Protein AF-A0A1E4JGC0-F1 (afdb_monomer)

Mean predicted aligned error: 10.23 Å

Nearest PDB structures (foldseek):
  4v93-assembly1_C1  TM=3.426E-01  e=1.248E+00  Lumbricus terrestris
  2res-assembly1_A  TM=5.026E-01  e=9.185E+00  Streptomyces glaucescens

Radius of gyration: 17.8 Å; Cα contacts (8 Å, |Δi|>4): 311; chains: 1; bounding box: 39×44×45 Å

Secondary structure (DSSP, 8-state):
-EEEEEEEEE-TTT--EEEEEEEEETTGGGGTEEEEEEEEEEPPBTTB--EEEEEEEEEETTTTEEEEEETTEEEEEEE-SHHHHHHHHTTS------HHHHHHHHHHHHHHS--TTSHHHHHHHHHHHS--S-HHHHHHHHHHHHHHHHHHHHHHHHTTT-S-HHHHHHHHHHHHHHHHHHHHHHHHHHHHHHHHHTT--

Structure (mmCIF, N/CA/C/O backbone):
data_AF-A0A1E4JGC0-F1
#
_entry.id   AF-A0A1E4JGC0-F1
#
loop_
_atom_site.group_PDB
_atom_site.id
_atom_site.type_symbol
_atom_site.label_atom_id
_atom_site.label_alt_id
_atom_site.label_comp_id
_atom_site.label_asym_id
_atom_site.label_entity_id
_atom_site.label_seq_id
_atom_site.pdbx_PDB_ins_code
_atom_site.Cartn_x
_atom_site.Cartn_y
_atom_site.Cartn_z
_atom_site.occupancy
_atom_site.B_iso_or_equiv
_atom_site.auth_seq_id
_atom_site.auth_comp_id
_atom_site.auth_asym_id
_atom_site.auth_atom_id
_atom_site.pdbx_PDB_model_num
ATOM 1 N N . MET A 1 1 ? -1.368 -14.706 -2.855 1.00 58.34 1 MET A N 1
ATOM 2 C CA . MET A 1 1 ? -0.717 -13.789 -1.892 1.00 58.34 1 MET A CA 1
ATOM 3 C C . MET A 1 1 ? -0.160 -14.528 -0.683 1.00 58.34 1 MET A C 1
ATOM 5 O O . MET A 1 1 ? -0.827 -15.406 -0.152 1.00 58.34 1 MET A O 1
ATOM 9 N N . ALA A 1 2 ? 1.071 -14.206 -0.276 1.00 59.88 2 ALA A N 1
ATOM 10 C CA . ALA A 1 2 ? 1.666 -14.712 0.961 1.00 59.88 2 ALA A CA 1
ATOM 11 C C . ALA A 1 2 ? 1.810 -13.559 1.961 1.00 59.88 2 ALA A C 1
ATOM 13 O O . ALA A 1 2 ? 2.403 -12.529 1.623 1.00 59.88 2 ALA A O 1
ATOM 14 N N . ARG A 1 3 ? 1.309 -13.757 3.185 1.00 65.19 3 ARG A N 1
ATOM 15 C CA . ARG A 1 3 ? 1.404 -12.774 4.267 1.00 65.19 3 ARG A CA 1
ATOM 16 C C . ARG A 1 3 ? 2.834 -12.668 4.747 1.00 65.19 3 ARG A C 1
ATOM 18 O O . ARG A 1 3 ? 3.380 -13.619 5.301 1.00 65.19 3 ARG A O 1
ATOM 25 N N . ILE A 1 4 ? 3.451 -11.520 4.484 1.00 65.88 4 ILE A N 1
ATOM 26 C CA . ILE A 1 4 ? 4.862 -11.302 4.810 1.00 65.88 4 ILE A CA 1
ATOM 27 C C . ILE A 1 4 ? 4.997 -10.757 6.220 1.00 65.8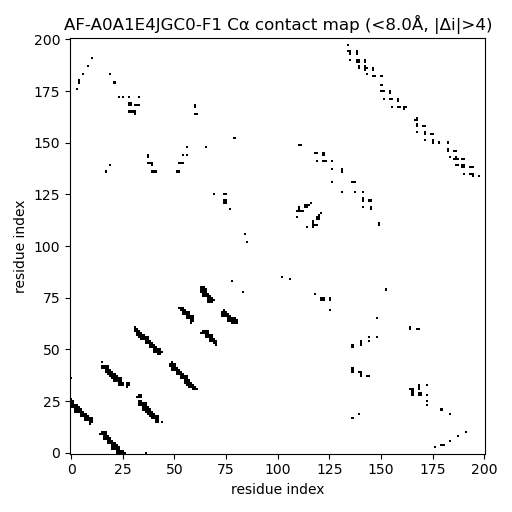8 4 ILE A C 1
ATOM 29 O O . ILE A 1 4 ? 5.876 -11.184 6.965 1.00 65.88 4 ILE A O 1
ATOM 33 N N . LEU A 1 5 ? 4.138 -9.810 6.584 1.00 77.94 5 LEU A N 1
ATOM 34 C CA . LEU A 1 5 ? 4.251 -9.138 7.861 1.00 77.94 5 LEU A CA 1
ATOM 35 C C . LEU A 1 5 ? 2.872 -8.678 8.320 1.00 77.94 5 LEU A C 1
ATOM 37 O O . LEU A 1 5 ? 2.135 -8.044 7.568 1.00 77.94 5 LEU A O 1
ATOM 41 N N . SER A 1 6 ? 2.536 -9.003 9.563 1.00 86.38 6 SER A N 1
ATOM 42 C CA . SER A 1 6 ? 1.340 -8.511 10.236 1.00 86.38 6 SER A CA 1
ATOM 43 C C . SER A 1 6 ? 1.717 -8.021 11.617 1.00 86.38 6 SER A C 1
ATOM 45 O O . SER A 1 6 ? 2.434 -8.721 12.336 1.00 86.38 6 SER A O 1
ATOM 47 N N . GLN A 1 7 ? 1.210 -6.860 12.008 1.00 90.12 7 GLN A N 1
ATOM 48 C CA . GLN A 1 7 ? 1.447 -6.322 13.336 1.00 90.12 7 GLN A CA 1
ATOM 49 C C . GLN A 1 7 ? 0.154 -5.807 13.944 1.00 90.12 7 GLN A C 1
ATOM 51 O O . GLN A 1 7 ? -0.691 -5.227 13.262 1.00 90.12 7 GLN A O 1
ATOM 56 N N . ARG A 1 8 ? 0.014 -6.063 15.243 1.00 92.31 8 ARG A N 1
ATOM 57 C CA . ARG A 1 8 ? -1.114 -5.612 16.045 1.00 92.31 8 ARG A CA 1
ATOM 58 C C . ARG A 1 8 ? -0.715 -4.393 16.857 1.00 92.31 8 ARG A C 1
ATOM 60 O O . ARG A 1 8 ? 0.424 -4.305 17.314 1.00 92.31 8 ARG A O 1
ATOM 67 N N . PHE A 1 9 ? -1.660 -3.491 17.056 1.00 88.69 9 PHE A N 1
ATOM 68 C CA . PHE A 1 9 ? -1.541 -2.396 18.004 1.00 88.69 9 PHE A CA 1
ATOM 69 C C . PHE A 1 9 ? -2.898 -2.136 18.653 1.00 88.69 9 PHE A C 1
ATOM 71 O O . PHE A 1 9 ? -3.944 -2.432 18.079 1.00 88.69 9 PHE A O 1
ATOM 78 N N . THR A 1 10 ? -2.870 -1.590 19.860 1.00 87.69 10 THR A N 1
ATOM 79 C CA . THR A 1 10 ? -4.076 -1.214 20.596 1.00 87.69 10 THR A CA 1
ATOM 80 C C . THR A 1 10 ? -4.271 0.289 20.469 1.00 87.69 10 THR A C 1
ATOM 82 O O . THR A 1 10 ? -3.315 1.043 20.665 1.00 87.69 10 THR A O 1
ATOM 85 N N . ASP A 1 11 ? -5.484 0.733 20.142 1.00 83.94 11 ASP A N 1
ATOM 86 C CA . ASP A 1 11 ? -5.826 2.153 20.232 1.00 83.94 11 ASP A CA 1
ATOM 87 C C . ASP A 1 11 ? -5.934 2.541 21.715 1.00 83.94 11 ASP A C 1
ATOM 89 O O . ASP A 1 11 ? -6.783 1.996 22.426 1.00 83.94 11 ASP A O 1
ATOM 93 N N . PRO A 1 12 ? -5.102 3.476 22.208 1.00 78.56 12 PRO A N 1
ATOM 94 C CA . PRO A 1 12 ? -5.099 3.857 23.617 1.00 78.56 12 PRO A CA 1
ATOM 95 C C . PRO A 1 12 ? -6.400 4.525 24.084 1.00 78.56 12 PRO A C 1
ATOM 97 O O . PRO A 1 12 ? -6.611 4.627 25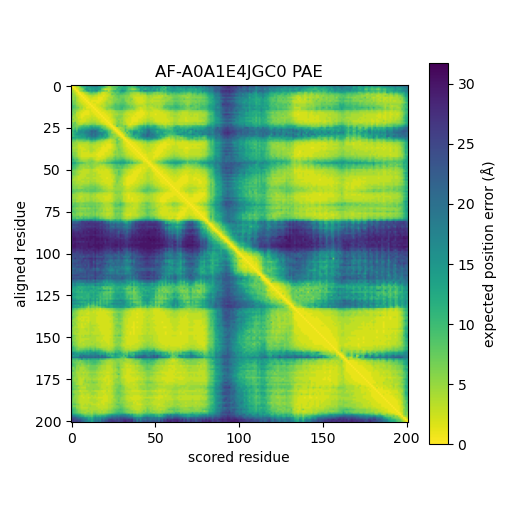.288 1.00 78.56 12 PRO A O 1
ATOM 100 N N . ARG A 1 13 ? -7.257 5.002 23.170 1.00 81.06 13 ARG A N 1
ATOM 101 C CA . ARG A 1 13 ? -8.507 5.696 23.524 1.00 81.06 13 ARG A CA 1
ATOM 102 C C . ARG A 1 13 ? -9.683 4.746 23.690 1.00 81.06 13 ARG A C 1
ATOM 104 O O . ARG A 1 13 ? -10.473 4.907 24.611 1.00 81.06 13 ARG A O 1
ATOM 111 N N . THR A 1 14 ? -9.807 3.792 22.773 1.00 83.94 14 THR A N 1
ATOM 112 C CA . THR A 1 14 ? -10.951 2.873 22.705 1.00 83.94 14 THR A CA 1
ATOM 113 C C . THR A 1 14 ? -10.641 1.503 23.304 1.00 83.94 14 THR A C 1
ATOM 115 O O . THR A 1 14 ? -11.555 0.748 23.605 1.00 83.94 14 THR A O 1
ATOM 118 N N . GLY A 1 15 ? -9.360 1.153 23.468 1.00 85.12 15 GLY A N 1
ATOM 119 C CA . GLY A 1 15 ? -8.936 -0.184 23.889 1.00 85.12 15 GLY A CA 1
ATOM 120 C C . GLY A 1 15 ? -9.087 -1.253 22.800 1.00 85.12 15 GLY A C 1
ATOM 121 O O . GLY A 1 15 ? -8.667 -2.392 23.006 1.00 85.12 15 GLY A O 1
ATOM 122 N N . HIS A 1 16 ? 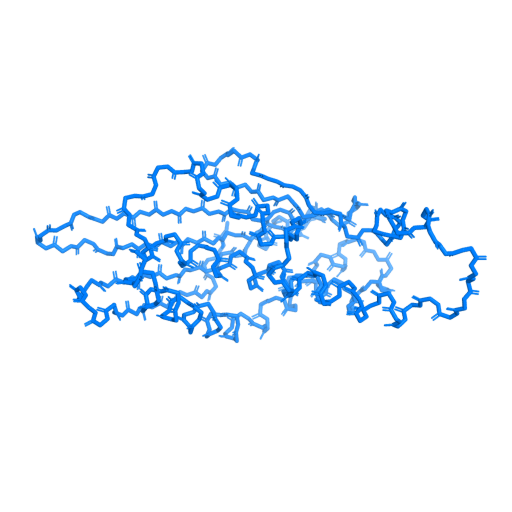-9.633 -0.905 21.628 1.00 90.00 16 HIS A N 1
ATOM 123 C CA . HIS A 1 16 ? -9.755 -1.827 20.506 1.00 90.00 16 HIS A CA 1
ATOM 124 C C . HIS A 1 16 ? -8.383 -2.222 19.958 1.00 90.00 16 HIS A C 1
ATOM 126 O O . HIS A 1 16 ? -7.440 -1.424 19.907 1.00 90.00 16 HIS A O 1
ATOM 132 N N . VAL A 1 17 ? -8.283 -3.477 19.520 1.00 92.75 17 VAL A N 1
ATOM 133 C CA . VAL A 1 17 ? -7.066 -4.028 18.928 1.00 92.75 17 VAL A CA 1
ATOM 134 C C . VAL A 1 17 ? -7.206 -4.030 17.416 1.00 92.75 17 VAL A C 1
ATOM 136 O O . VAL A 1 17 ? -8.112 -4.648 16.857 1.00 92.75 17 VAL A O 1
ATOM 139 N N . TYR A 1 18 ? -6.259 -3.375 16.763 1.00 92.81 18 TYR A N 1
ATOM 140 C CA . TYR A 1 18 ? -6.167 -3.289 15.318 1.00 92.81 18 TYR A CA 1
ATOM 141 C C . TYR A 1 18 ? -4.984 -4.107 14.826 1.00 92.81 18 TYR A C 1
ATOM 143 O O . TYR A 1 18 ? -3.968 -4.263 15.507 1.00 92.81 18 TYR A O 1
ATOM 151 N N . GLN A 1 19 ? -5.105 -4.625 13.616 1.00 93.38 19 GLN A N 1
ATOM 152 C CA . GLN A 1 19 ? -4.072 -5.361 12.921 1.00 93.38 19 GLN A CA 1
ATOM 153 C C . GLN A 1 19 ? -3.895 -4.761 11.534 1.00 93.38 19 GLN A C 1
ATOM 155 O O . GLN A 1 19 ? -4.861 -4.603 10.795 1.00 93.38 19 GLN A O 1
ATOM 160 N N . VAL A 1 20 ? -2.650 -4.477 11.166 1.00 91.62 20 VAL A N 1
ATOM 161 C CA . VAL A 1 20 ? -2.282 -4.194 9.780 1.00 91.62 20 VAL A CA 1
ATOM 162 C C . VAL A 1 20 ? -1.470 -5.351 9.234 1.00 91.62 20 VAL A C 1
ATOM 164 O O . VAL A 1 20 ? -0.611 -5.891 9.938 1.00 91.62 20 VAL A O 1
ATOM 167 N N . ALA A 1 21 ? -1.735 -5.739 7.992 1.00 90.94 21 ALA A N 1
ATOM 168 C CA . ALA A 1 21 ? -0.903 -6.689 7.274 1.00 90.94 21 ALA A CA 1
ATOM 169 C C . ALA A 1 21 ? -0.532 -6.162 5.891 1.00 90.94 21 ALA A C 1
ATOM 171 O O . ALA A 1 21 ? -1.291 -5.422 5.265 1.00 90.94 21 ALA A O 1
ATOM 172 N N . LEU A 1 22 ? 0.667 -6.551 5.462 1.00 89.62 22 LEU A N 1
ATOM 173 C CA . LEU A 1 22 ? 1.162 -6.363 4.108 1.00 89.62 22 LEU A CA 1
ATOM 174 C C . LEU A 1 22 ? 1.363 -7.738 3.473 1.00 89.62 22 LEU A C 1
ATOM 176 O O . LEU A 1 22 ? 2.137 -8.577 3.958 1.00 89.62 22 LEU A O 1
ATOM 180 N N . ASP A 1 23 ? 0.670 -7.943 2.367 1.00 89.00 23 ASP A N 1
ATOM 181 C CA . ASP A 1 23 ? 0.626 -9.178 1.608 1.00 89.00 23 ASP A CA 1
ATOM 182 C C . ASP A 1 23 ? 1.264 -8.924 0.244 1.00 89.00 23 ASP A C 1
ATOM 184 O O . ASP A 1 23 ? 0.813 -8.082 -0.519 1.00 89.00 23 ASP A O 1
ATOM 188 N N . PHE A 1 24 ? 2.337 -9.639 -0.090 1.00 83.38 24 PHE A N 1
ATOM 189 C CA . PHE A 1 24 ? 2.983 -9.471 -1.394 1.00 83.38 24 PHE A CA 1
ATOM 190 C C . PHE A 1 24 ? 2.687 -10.687 -2.254 1.00 83.38 24 PHE A C 1
ATOM 192 O O . PHE A 1 24 ? 3.022 -11.822 -1.885 1.00 83.38 24 PHE A O 1
ATOM 199 N N . ASP A 1 25 ? 2.103 -10.469 -3.430 1.00 78.88 25 ASP A N 1
ATOM 200 C CA . ASP A 1 25 ? 1.951 -11.545 -4.392 1.00 78.88 25 ASP A CA 1
ATOM 201 C C . ASP A 1 25 ? 3.250 -11.763 -5.175 1.00 78.88 25 ASP A C 1
ATOM 203 O O . ASP A 1 25 ? 3.520 -11.178 -6.225 1.00 78.88 25 ASP A O 1
ATOM 207 N N . ARG A 1 26 ? 4.088 -12.651 -4.636 1.00 64.25 26 ARG A N 1
ATOM 208 C CA . ARG A 1 26 ? 5.335 -13.068 -5.287 1.00 64.25 26 ARG A CA 1
ATOM 209 C C . ARG A 1 26 ? 5.100 -13.884 -6.563 1.00 64.25 26 ARG A C 1
ATOM 211 O O . ARG A 1 26 ? 6.033 -14.006 -7.353 1.00 64.25 26 ARG A O 1
ATOM 218 N N . ILE A 1 27 ? 3.905 -14.449 -6.760 1.00 60.84 27 ILE A N 1
ATOM 219 C CA . ILE A 1 27 ? 3.553 -15.214 -7.963 1.00 60.84 27 ILE A CA 1
ATOM 220 C C . ILE A 1 27 ? 3.162 -14.246 -9.084 1.00 60.84 27 ILE A C 1
ATOM 222 O O . ILE A 1 27 ? 3.605 -14.436 -10.216 1.00 60.84 27 ILE A O 1
ATOM 226 N N . ALA A 1 28 ? 2.443 -13.163 -8.771 1.00 57.84 28 ALA A N 1
ATOM 227 C CA . A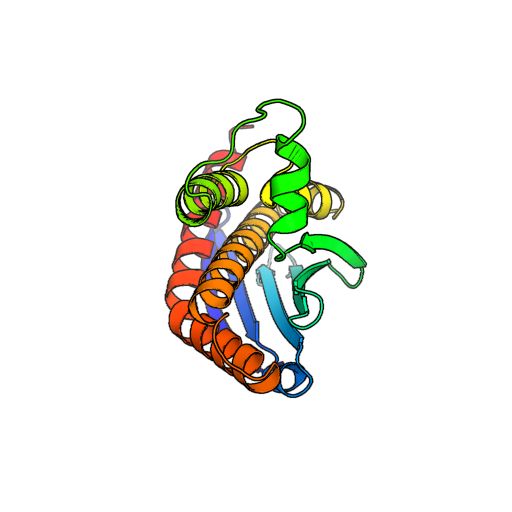LA A 1 28 ? 2.172 -12.079 -9.720 1.00 57.84 28 ALA A CA 1
ATOM 228 C C . ALA A 1 28 ? 3.471 -11.473 -10.283 1.00 57.84 28 ALA A C 1
ATOM 230 O O . ALA A 1 28 ? 3.561 -11.258 -11.489 1.00 57.84 28 ALA A O 1
ATOM 231 N N . ALA A 1 29 ? 4.522 -11.352 -9.457 1.00 56.31 29 ALA A N 1
ATOM 232 C CA . ALA A 1 29 ? 5.844 -10.857 -9.871 1.00 56.31 29 ALA A CA 1
ATOM 233 C C . ALA A 1 29 ? 6.529 -11.687 -10.980 1.00 56.31 29 ALA A C 1
ATOM 235 O O . ALA A 1 29 ? 7.531 -11.250 -11.552 1.00 56.31 29 ALA A O 1
ATOM 236 N N . LEU A 1 30 ? 6.025 -12.888 -11.289 1.00 59.97 30 LEU A N 1
ATOM 237 C CA . LEU A 1 30 ? 6.474 -13.696 -12.428 1.00 59.97 30 LEU A CA 1
ATOM 238 C C . LEU A 1 30 ? 5.838 -13.261 -13.759 1.00 59.97 30 LEU A C 1
ATOM 240 O O . LEU A 1 30 ? 6.375 -13.608 -14.806 1.00 59.97 30 LEU A O 1
ATOM 244 N N . ARG A 1 31 ? 4.740 -12.497 -13.720 1.00 63.47 31 ARG A N 1
ATOM 245 C CA . ARG A 1 31 ? 4.000 -11.948 -14.868 1.00 63.47 31 ARG A CA 1
ATOM 246 C C . ARG A 1 31 ? 4.217 -10.438 -15.033 1.00 63.47 31 ARG A C 1
ATOM 248 O O . ARG A 1 31 ? 3.294 -9.731 -15.403 1.00 63.47 31 ARG A O 1
ATOM 255 N N . GLU A 1 32 ? 5.411 -9.951 -14.694 1.00 70.81 32 GLU A N 1
ATOM 256 C CA . GLU A 1 32 ? 5.849 -8.545 -14.856 1.00 70.81 32 GLU A CA 1
ATOM 257 C C . GLU A 1 32 ? 5.094 -7.489 -14.026 1.00 70.81 32 GLU A C 1
ATOM 259 O O . GLU A 1 32 ? 5.543 -6.347 -13.953 1.00 70.81 32 GLU A O 1
ATOM 264 N N . ASN A 1 33 ? 4.060 -7.899 -13.289 1.00 78.88 33 ASN A N 1
ATOM 265 C CA . ASN A 1 33 ? 3.270 -7.047 -12.406 1.00 78.88 33 ASN A CA 1
ATOM 266 C C . ASN A 1 33 ? 3.550 -7.386 -10.943 1.00 78.88 33 ASN A C 1
ATOM 268 O O . ASN A 1 33 ? 3.798 -8.539 -10.594 1.00 78.88 33 ASN A O 1
ATOM 272 N N . LEU A 1 34 ? 3.489 -6.400 -10.055 1.00 86.19 34 LEU A N 1
ATOM 273 C CA . LEU A 1 34 ? 3.582 -6.633 -8.617 1.00 86.19 34 LEU A CA 1
ATOM 274 C C . LEU A 1 34 ? 2.272 -6.234 -7.948 1.00 86.19 34 LEU A C 1
ATOM 276 O O . LEU A 1 34 ? 1.889 -5.076 -8.017 1.00 86.19 34 LEU A O 1
ATOM 280 N N . SER A 1 35 ? 1.633 -7.178 -7.261 1.00 89.88 35 SER A N 1
ATOM 281 C CA . SER A 1 35 ? 0.439 -6.905 -6.461 1.00 89.88 35 SER A CA 1
ATOM 282 C C . SER A 1 35 ? 0.784 -6.908 -4.971 1.00 89.88 35 SER A C 1
ATOM 284 O O . SER A 1 35 ? 1.460 -7.826 -4.484 1.00 89.88 35 SER A O 1
ATOM 286 N N . ILE A 1 36 ? 0.366 -5.862 -4.262 1.00 90.62 36 ILE A N 1
ATOM 287 C CA . ILE A 1 36 ? 0.615 -5.654 -2.834 1.00 90.62 36 ILE A CA 1
ATOM 288 C C . ILE A 1 36 ? -0.729 -5.424 -2.145 1.00 90.62 36 ILE A C 1
ATOM 290 O O . ILE A 1 36 ? -1.345 -4.379 -2.323 1.00 90.62 36 ILE A O 1
ATOM 294 N N . GLY A 1 37 ? -1.170 -6.391 -1.351 1.00 91.50 37 GLY A N 1
ATOM 295 C CA . GLY A 1 37 ? -2.331 -6.268 -0.483 1.00 91.50 37 GLY A CA 1
ATOM 296 C C . GLY A 1 37 ? -1.980 -5.546 0.816 1.00 91.50 37 GLY A C 1
ATOM 297 O O . GLY A 1 37 ? -0.931 -5.784 1.422 1.00 91.50 37 GLY A O 1
ATOM 298 N N . ILE A 1 38 ? -2.871 -4.667 1.247 1.00 91.56 38 ILE A N 1
ATOM 299 C CA . ILE A 1 38 ? -2.834 -3.959 2.520 1.00 91.56 38 ILE A CA 1
ATOM 300 C C . ILE A 1 38 ? -4.174 -4.230 3.194 1.00 91.56 38 ILE A C 1
ATOM 302 O O . ILE A 1 38 ? -5.208 -3.818 2.681 1.00 91.56 38 ILE A O 1
ATOM 306 N N . SER A 1 39 ? -4.163 -4.899 4.345 1.00 92.06 39 SER A N 1
ATOM 307 C CA . SER A 1 39 ? -5.381 -5.148 5.126 1.00 92.06 39 SER A CA 1
ATOM 308 C C . SER A 1 39 ? -5.306 -4.427 6.467 1.00 92.06 39 SER A C 1
ATOM 310 O O . SER A 1 39 ? -4.323 -4.591 7.198 1.00 92.06 39 SER A O 1
ATOM 312 N N . ALA A 1 40 ? -6.353 -3.687 6.808 1.00 91.25 40 ALA A N 1
ATOM 313 C CA . ALA A 1 40 ? -6.579 -3.056 8.098 1.00 91.25 40 ALA A CA 1
ATOM 314 C C . ALA A 1 40 ? -7.766 -3.750 8.777 1.00 91.25 40 ALA A C 1
ATOM 316 O O . ALA A 1 40 ? -8.881 -3.707 8.272 1.00 91.25 40 ALA A O 1
ATOM 317 N N . VAL A 1 41 ? -7.534 -4.395 9.919 1.00 92.69 41 VAL A N 1
ATOM 318 C CA . VAL A 1 41 ? -8.545 -5.199 10.617 1.00 92.69 41 VAL A CA 1
ATOM 319 C C . VAL A 1 41 ? -8.703 -4.710 12.047 1.00 92.69 41 VAL A C 1
ATOM 321 O O . VAL A 1 41 ? -7.722 -4.649 12.785 1.00 92.69 41 VAL A O 1
ATOM 324 N N . ARG A 1 42 ? -9.931 -4.426 12.476 1.00 93.38 42 ARG A N 1
ATOM 325 C CA . ARG A 1 42 ? -10.296 -4.334 13.891 1.00 93.38 42 ARG A CA 1
ATOM 326 C C . ARG A 1 42 ? -10.690 -5.725 14.363 1.00 93.38 42 ARG A C 1
ATOM 328 O O . ARG A 1 42 ? -11.596 -6.336 13.796 1.00 93.38 42 ARG A O 1
ATOM 335 N N . LEU A 1 43 ? -10.009 -6.233 15.385 1.00 92.69 43 LEU A N 1
ATOM 336 C CA . LEU A 1 43 ? -10.343 -7.530 15.966 1.00 92.69 43 LEU A CA 1
ATOM 337 C C . LEU A 1 43 ? -11.672 -7.442 16.733 1.00 92.69 43 LEU A C 1
ATOM 339 O O . LEU A 1 43 ? -11.933 -6.417 17.365 1.00 92.69 43 LEU A O 1
ATOM 343 N N . PRO A 1 44 ? -12.505 -8.496 16.685 1.00 91.62 44 PRO A N 1
ATOM 344 C CA . PRO A 1 44 ? -13.762 -8.520 17.419 1.00 91.62 44 PRO A CA 1
ATOM 345 C C . PRO A 1 44 ? -13.516 -8.455 18.930 1.00 91.62 44 PRO A C 1
ATOM 347 O O . PRO A 1 44 ? -12.589 -9.083 19.448 1.00 91.62 44 PRO A O 1
ATOM 350 N N . THR A 1 45 ? -14.380 -7.721 19.621 1.00 89.06 45 THR A N 1
ATOM 351 C CA . THR A 1 45 ? -14.495 -7.677 21.083 1.00 89.06 45 THR A CA 1
ATOM 352 C C . THR A 1 45 ? -15.937 -7.990 21.476 1.00 89.06 45 THR A C 1
ATOM 354 O O . THR A 1 45 ? -16.820 -7.975 20.620 1.00 89.06 45 THR A O 1
ATOM 357 N N . ASP A 1 46 ? -16.202 -8.224 22.761 1.00 87.31 46 ASP A N 1
ATOM 358 C CA . ASP A 1 46 ? -17.570 -8.483 23.241 1.00 87.3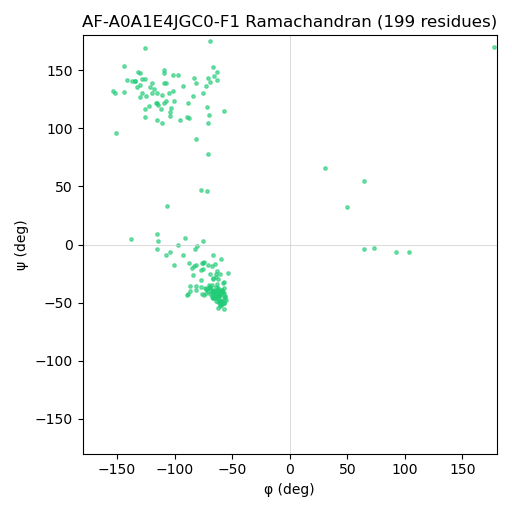1 46 ASP A CA 1
ATOM 359 C C . ASP A 1 46 ? -18.534 -7.328 22.895 1.00 87.31 46 ASP A C 1
ATOM 361 O O . ASP A 1 46 ? -19.693 -7.561 22.562 1.00 87.31 46 ASP A O 1
ATOM 365 N N . ASP A 1 47 ? -18.020 -6.092 22.870 1.00 83.06 47 ASP A N 1
ATOM 366 C CA . ASP A 1 47 ? -18.803 -4.876 22.614 1.00 83.06 47 ASP A CA 1
ATOM 367 C C . ASP A 1 47 ? -18.848 -4.432 21.138 1.00 83.06 47 ASP A C 1
ATOM 369 O O . ASP A 1 47 ? -19.574 -3.497 20.798 1.00 83.06 47 ASP A O 1
ATOM 373 N N . ALA A 1 48 ? -18.058 -5.044 20.246 1.00 84.69 48 ALA A N 1
ATOM 374 C CA . ALA A 1 48 ? -17.946 -4.583 18.860 1.00 84.69 48 ALA A CA 1
ATOM 375 C C . ALA A 1 48 ? -17.548 -5.707 17.887 1.00 84.69 48 ALA A C 1
ATOM 377 O O . ALA A 1 48 ? -16.552 -6.401 18.116 1.00 84.69 48 ALA A O 1
ATOM 378 N N . PRO A 1 49 ? -18.251 -5.858 16.746 1.00 89.19 49 PRO A N 1
ATOM 379 C CA . PRO A 1 49 ? -17.875 -6.842 15.744 1.00 89.19 49 PRO A CA 1
ATOM 380 C C . PRO A 1 49 ? -16.532 -6.484 15.099 1.00 89.19 49 PRO A C 1
ATOM 382 O O . PRO A 1 49 ? -16.148 -5.310 14.994 1.00 89.19 49 PRO A O 1
ATOM 385 N N . GLY A 1 50 ? -15.834 -7.518 14.629 1.00 90.06 50 GLY A N 1
ATOM 386 C CA . GLY A 1 50 ? -14.644 -7.349 13.807 1.00 90.06 50 GLY A CA 1
ATOM 387 C C . GLY A 1 50 ? -14.989 -6.655 12.492 1.00 90.06 50 GLY A C 1
ATOM 388 O O . GLY A 1 50 ? -16.093 -6.805 11.970 1.00 90.06 50 GLY A O 1
ATOM 389 N N . MET A 1 51 ? -14.048 -5.879 11.975 1.00 90.62 51 MET A N 1
ATOM 390 C CA . MET A 1 51 ? -14.209 -5.140 10.726 1.00 90.62 51 MET A CA 1
ATOM 391 C C . MET A 1 51 ? -12.896 -5.171 9.961 1.00 90.62 51 MET A C 1
ATOM 393 O O . MET A 1 51 ? -11.834 -5.076 10.570 1.00 90.62 51 MET A O 1
ATOM 397 N N . GLU A 1 52 ? -12.965 -5.306 8.645 1.00 90.44 52 GLU A N 1
ATOM 398 C CA . GLU A 1 52 ? -11.804 -5.352 7.764 1.00 90.44 52 GLU A CA 1
ATOM 399 C C . GLU A 1 52 ? -11.997 -4.363 6.620 1.00 90.44 52 GLU A C 1
ATOM 401 O O . GLU A 1 52 ? -13.085 -4.268 6.060 1.00 90.44 52 GLU A O 1
ATOM 406 N N . LEU A 1 53 ? -10.930 -3.636 6.301 1.00 88.50 53 LEU A N 1
ATOM 407 C CA . LEU A 1 53 ? -10.778 -2.880 5.068 1.00 88.50 53 LEU A CA 1
ATOM 408 C C . LEU A 1 53 ? -9.537 -3.392 4.353 1.00 88.50 53 LEU A C 1
ATOM 410 O O . LEU A 1 53 ? -8.481 -3.552 4.978 1.00 88.50 53 LEU A O 1
ATOM 414 N N . ALA A 1 54 ? -9.645 -3.601 3.048 1.00 90.50 54 ALA A N 1
ATOM 415 C CA . ALA A 1 54 ? -8.536 -4.064 2.238 1.00 90.50 54 ALA A CA 1
ATOM 416 C C . ALA A 1 54 ? -8.337 -3.167 1.019 1.00 90.50 54 ALA A C 1
ATOM 418 O O . ALA A 1 54 ? -9.281 -2.703 0.386 1.00 90.50 54 ALA A O 1
ATOM 419 N N . ALA A 1 55 ? -7.074 -2.951 0.678 1.00 90.19 55 ALA A N 1
ATOM 420 C CA . ALA A 1 55 ? -6.682 -2.312 -0.561 1.00 90.19 55 ALA A CA 1
ATOM 421 C C . ALA A 1 55 ? -5.588 -3.130 -1.239 1.00 90.19 55 ALA A C 1
ATOM 423 O O . ALA A 1 55 ? -4.743 -3.739 -0.578 1.00 90.19 55 ALA A O 1
ATOM 424 N N . THR A 1 56 ? -5.579 -3.104 -2.562 1.00 91.94 56 THR A N 1
ATOM 425 C CA . THR A 1 56 ? -4.569 -3.741 -3.394 1.00 91.94 56 THR A CA 1
ATOM 426 C C . THR A 1 56 ? -3.874 -2.681 -4.231 1.00 91.94 56 THR A C 1
ATOM 428 O O . THR A 1 56 ? -4.506 -1.853 -4.877 1.00 91.94 56 THR A O 1
ATOM 431 N N . LEU A 1 57 ? -2.547 -2.703 -4.220 1.00 90.12 57 LEU A N 1
ATOM 432 C CA . LEU A 1 57 ? -1.716 -1.908 -5.111 1.00 90.12 57 LEU A CA 1
ATOM 433 C C . LEU A 1 57 ? -1.182 -2.807 -6.215 1.00 90.12 57 LEU A C 1
ATOM 435 O O . LEU A 1 57 ? -0.407 -3.725 -5.939 1.00 90.12 57 LEU A O 1
ATOM 439 N N . ASN A 1 58 ? -1.555 -2.517 -7.454 1.00 90.94 58 ASN A N 1
ATOM 440 C CA . ASN A 1 58 ? -1.061 -3.208 -8.634 1.00 90.94 58 ASN A CA 1
ATOM 441 C C . ASN A 1 58 ? -0.041 -2.313 -9.341 1.00 90.94 58 ASN A C 1
ATOM 443 O O . ASN A 1 58 ? -0.378 -1.275 -9.899 1.00 90.94 58 ASN A O 1
ATOM 447 N N . VAL A 1 59 ? 1.229 -2.705 -9.299 1.00 89.38 59 VAL A N 1
ATOM 448 C CA . VAL A 1 59 ? 2.320 -2.012 -9.987 1.00 89.38 59 VAL A CA 1
ATOM 449 C C . VAL A 1 59 ? 2.562 -2.694 -11.327 1.00 89.38 59 VAL A C 1
ATOM 451 O O . VAL A 1 59 ? 3.122 -3.794 -11.375 1.00 89.38 59 VAL A O 1
ATOM 454 N N . ASP A 1 60 ? 2.161 -2.028 -12.404 1.00 88.75 60 ASP A N 1
ATOM 455 C CA . ASP A 1 60 ? 2.481 -2.407 -13.776 1.00 88.75 60 ASP A CA 1
ATOM 456 C C . ASP A 1 60 ? 3.805 -1.742 -14.172 1.00 88.75 60 ASP A C 1
ATOM 458 O O . ASP A 1 60 ? 3.907 -0.522 -14.320 1.00 88.75 60 ASP A O 1
ATOM 462 N N . LEU A 1 61 ? 4.855 -2.551 -14.307 1.00 83.62 61 LEU A N 1
ATOM 463 C CA . LEU A 1 61 ? 6.192 -2.061 -14.645 1.00 83.62 61 LEU A CA 1
ATOM 464 C C . LEU A 1 61 ? 6.404 -1.848 -16.140 1.00 83.62 61 LEU A C 1
ATOM 466 O O . LEU A 1 61 ? 7.357 -1.160 -16.506 1.00 83.62 61 LEU A O 1
ATOM 470 N N . ALA A 1 62 ? 5.570 -2.453 -16.985 1.00 84.06 62 ALA A N 1
ATOM 471 C CA . ALA A 1 62 ? 5.625 -2.261 -18.426 1.00 84.06 62 ALA A CA 1
ATOM 472 C C . ALA A 1 62 ? 5.022 -0.903 -18.794 1.00 84.06 62 ALA A C 1
ATOM 474 O O . ALA A 1 62 ? 5.596 -0.165 -19.592 1.00 84.06 62 ALA A O 1
ATOM 475 N N . GLN A 1 63 ? 3.897 -0.563 -18.166 1.00 84.31 63 GLN A N 1
ATOM 476 C CA . GLN A 1 63 ? 3.224 0.721 -18.333 1.00 84.31 63 GLN A CA 1
ATOM 477 C C . GLN A 1 63 ? 3.800 1.807 -17.426 1.00 84.31 63 GLN A C 1
ATOM 479 O O . GLN A 1 63 ? 3.629 2.988 -17.712 1.00 84.31 63 GLN A O 1
ATOM 484 N N . GLY A 1 64 ? 4.491 1.426 -16.349 1.00 83.44 64 GLY A N 1
ATOM 485 C CA . GLY A 1 64 ? 4.964 2.366 -15.342 1.00 83.44 64 GLY A CA 1
ATOM 486 C C . GLY A 1 64 ? 3.781 3.022 -14.642 1.00 83.44 64 GLY A C 1
ATOM 487 O O . GLY A 1 64 ? 3.681 4.239 -14.642 1.00 83.44 64 GLY A O 1
ATOM 488 N N . VAL A 1 65 ? 2.861 2.233 -14.088 1.00 86.25 65 VAL A N 1
ATOM 489 C CA . VAL A 1 65 ? 1.666 2.731 -13.391 1.00 86.25 65 VAL A CA 1
ATOM 490 C C . VAL A 1 65 ? 1.477 1.964 -12.085 1.00 86.25 65 VAL A C 1
ATOM 492 O O . VAL A 1 65 ? 1.685 0.754 -12.030 1.00 86.25 65 VAL A O 1
ATOM 495 N N . ILE A 1 66 ? 1.075 2.665 -11.026 1.00 87.31 66 ILE A N 1
ATOM 496 C CA . ILE A 1 66 ? 0.525 2.065 -9.808 1.00 87.31 66 ILE A CA 1
ATOM 497 C C . ILE A 1 66 ? -0.983 2.271 -9.833 1.00 87.31 66 ILE A C 1
ATOM 499 O O . ILE A 1 66 ? -1.457 3.399 -9.746 1.00 87.31 66 ILE A O 1
ATOM 503 N N . GLU A 1 67 ? -1.732 1.187 -9.936 1.00 89.00 67 GLU A N 1
ATOM 504 C CA . GLU A 1 67 ? -3.175 1.175 -9.750 1.00 89.00 67 GLU A CA 1
ATOM 505 C C . GLU A 1 67 ? -3.507 0.853 -8.292 1.00 89.00 67 GLU A C 1
ATOM 507 O O . GLU A 1 67 ? -2.893 -0.020 -7.675 1.00 89.00 67 GLU A O 1
ATOM 512 N N . ILE A 1 68 ? -4.461 1.595 -7.743 1.00 86.94 68 ILE A N 1
ATOM 513 C CA . ILE A 1 68 ? -4.976 1.439 -6.390 1.00 86.94 68 ILE A CA 1
ATOM 514 C C . ILE A 1 68 ? -6.382 0.875 -6.521 1.00 86.94 68 ILE A C 1
ATOM 516 O O . ILE A 1 68 ? -7.241 1.489 -7.149 1.00 86.94 68 ILE A O 1
ATOM 520 N N . GLU A 1 69 ? -6.607 -0.275 -5.911 1.00 88.94 69 GLU A N 1
ATOM 521 C CA . GLU A 1 69 ? -7.893 -0.950 -5.855 1.00 88.94 69 GLU A CA 1
ATOM 522 C C . GLU A 1 69 ? -8.326 -1.046 -4.394 1.00 88.94 69 GLU A C 1
ATOM 524 O O . GLU A 1 69 ? -7.523 -1.397 -3.528 1.00 88.94 69 GLU A O 1
ATOM 529 N N . ILE A 1 70 ? -9.574 -0.712 -4.100 1.00 85.25 70 ILE A N 1
ATOM 530 C CA . ILE A 1 70 ? -10.147 -0.791 -2.759 1.00 85.25 70 ILE A CA 1
ATOM 531 C C . ILE A 1 70 ? -11.468 -1.539 -2.875 1.00 85.25 70 ILE A C 1
ATOM 533 O O . ILE A 1 70 ? -12.286 -1.199 -3.723 1.00 85.25 70 ILE A O 1
ATOM 537 N N . ASP A 1 71 ? -11.644 -2.588 -2.071 1.00 80.62 71 ASP A N 1
ATOM 538 C CA . ASP A 1 71 ? -12.836 -3.450 -2.099 1.00 80.62 71 ASP A CA 1
ATOM 539 C C . ASP A 1 71 ? -13.236 -3.958 -3.504 1.00 80.62 71 ASP A C 1
ATOM 541 O O . ASP A 1 71 ? -14.406 -4.197 -3.792 1.00 80.62 71 ASP A O 1
ATOM 545 N N . GLY A 1 72 ? -12.255 -4.171 -4.388 1.00 79.62 72 GLY A N 1
ATOM 546 C CA . GLY A 1 72 ? -12.491 -4.656 -5.753 1.00 79.62 72 GLY A CA 1
ATOM 547 C C . GLY A 1 72 ? -12.664 -3.560 -6.810 1.00 79.62 72 GLY A C 1
ATOM 548 O O . GLY A 1 72 ? -12.756 -3.867 -7.999 1.00 79.62 72 GLY A O 1
ATOM 549 N N . GLU A 1 73 ? -12.715 -2.289 -6.406 1.00 82.19 73 GLU A N 1
ATOM 550 C CA . GLU A 1 73 ? -12.923 -1.154 -7.303 1.00 82.19 73 GLU A CA 1
ATOM 551 C C . GLU A 1 73 ? -11.646 -0.333 -7.484 1.00 82.19 73 GLU A C 1
ATOM 553 O O . GLU A 1 73 ? -10.911 -0.062 -6.533 1.00 82.19 73 GLU A O 1
ATOM 558 N N . VAL A 1 74 ? -11.377 0.099 -8.721 1.00 85.62 74 VAL A N 1
ATOM 559 C CA . VAL A 1 74 ? -10.223 0.954 -9.022 1.00 85.62 74 VAL A CA 1
ATOM 560 C C . VAL A 1 74 ? -10.472 2.351 -8.461 1.00 85.62 74 VAL A C 1
ATOM 562 O O . VAL A 1 74 ? -11.206 3.155 -9.030 1.00 85.62 74 VAL A O 1
ATOM 565 N N . ALA A 1 75 ? -9.800 2.635 -7.354 1.00 80.31 75 ALA A N 1
ATOM 566 C CA . ALA A 1 75 ? -9.824 3.899 -6.641 1.00 80.31 75 ALA A CA 1
ATOM 567 C C . ALA A 1 75 ? -8.982 4.985 -7.327 1.00 80.31 75 ALA A C 1
ATOM 569 O O . ALA A 1 75 ? -9.281 6.173 -7.224 1.00 80.31 75 ALA A O 1
ATOM 570 N N . GLY A 1 76 ? -7.905 4.601 -8.018 1.00 80.31 76 GLY A N 1
ATOM 571 C CA . GLY A 1 76 ? -7.033 5.566 -8.678 1.00 80.31 76 GLY A CA 1
ATOM 572 C C . GLY A 1 76 ? -5.828 4.944 -9.369 1.00 80.31 76 GLY A C 1
ATOM 573 O O . GLY A 1 76 ? -5.530 3.761 -9.213 1.00 80.31 76 GLY A O 1
ATOM 574 N N . ARG A 1 77 ? -5.120 5.764 -10.149 1.00 83.44 77 ARG A N 1
ATOM 575 C CA . ARG A 1 77 ? -3.896 5.379 -10.860 1.00 83.44 77 ARG A CA 1
ATOM 576 C C . ARG A 1 77 ? -2.844 6.471 -10.735 1.00 83.44 77 ARG A C 1
ATOM 578 O O . ARG A 1 77 ? -3.163 7.652 -10.831 1.00 83.44 77 ARG A O 1
ATOM 585 N N . ILE A 1 78 ? -1.592 6.068 -10.556 1.00 78.69 78 ILE A N 1
ATOM 586 C CA . ILE A 1 78 ? -0.428 6.949 -10.448 1.00 78.69 78 ILE A CA 1
ATOM 587 C C . ILE A 1 78 ? 0.562 6.554 -11.542 1.00 78.69 78 ILE A C 1
ATOM 589 O O . ILE A 1 78 ? 1.044 5.423 -11.552 1.00 78.69 78 ILE A O 1
ATOM 593 N N . SER A 1 79 ? 0.876 7.477 -12.453 1.00 79.88 79 SER A N 1
ATOM 594 C CA . SER A 1 79 ? 1.941 7.279 -13.445 1.00 79.88 79 SER A CA 1
ATOM 595 C C . SER A 1 79 ? 3.308 7.280 -12.742 1.00 79.88 79 SER A C 1
ATOM 597 O O . SER A 1 79 ? 3.542 8.034 -11.804 1.00 79.88 79 SER A O 1
ATOM 599 N N . LEU A 1 80 ? 4.212 6.405 -13.161 1.00 74.31 80 LEU A N 1
ATOM 600 C CA . LEU A 1 80 ? 5.614 6.333 -12.733 1.00 74.31 80 LEU A CA 1
ATOM 601 C C . LEU A 1 80 ? 6.554 6.886 -13.809 1.00 74.31 80 LEU A C 1
ATOM 603 O O . LEU A 1 80 ? 7.757 7.002 -13.574 1.00 74.31 80 LEU A O 1
ATOM 607 N N . ASN A 1 81 ? 6.019 7.212 -14.989 1.00 70.69 81 ASN A N 1
ATOM 608 C CA . ASN A 1 81 ? 6.792 7.750 -16.093 1.00 70.69 81 ASN A CA 1
ATOM 609 C C . ASN A 1 81 ? 6.961 9.264 -15.929 1.00 70.69 81 ASN A C 1
ATOM 611 O O . ASN A 1 81 ? 5.994 10.013 -15.800 1.00 70.69 81 ASN A O 1
ATOM 615 N N . HIS A 1 82 ? 8.214 9.711 -16.000 1.00 55.34 82 HIS A N 1
ATOM 616 C CA . HIS A 1 82 ? 8.649 11.101 -15.805 1.00 55.34 82 HIS A CA 1
ATOM 617 C C . HIS A 1 82 ? 7.932 12.147 -16.679 1.00 55.34 82 HIS A C 1
ATOM 619 O O . HIS A 1 82 ? 7.873 13.314 -16.301 1.00 55.34 82 HIS A O 1
ATOM 625 N N . GLY A 1 83 ? 7.388 11.747 -17.835 1.00 48.97 83 GLY A N 1
ATOM 626 C CA . GLY A 1 83 ? 6.783 12.659 -18.812 1.00 48.97 83 GLY A CA 1
ATOM 627 C C . GLY A 1 83 ? 5.458 13.293 -18.375 1.00 48.97 83 GLY A C 1
ATOM 628 O O . GLY A 1 83 ? 5.231 14.462 -18.673 1.00 48.97 83 GLY A O 1
ATOM 629 N N . ASP A 1 84 ? 4.617 12.578 -17.623 1.00 43.12 84 ASP A N 1
ATOM 630 C CA . ASP A 1 84 ? 3.287 13.085 -17.235 1.00 43.12 84 ASP A CA 1
ATOM 631 C C . ASP A 1 84 ? 3.339 14.114 -16.095 1.00 43.12 84 ASP A C 1
ATOM 633 O O . ASP A 1 84 ? 2.424 14.925 -15.949 1.00 43.12 84 ASP A O 1
ATOM 637 N N . PHE A 1 85 ? 4.411 14.109 -15.297 1.00 45.03 85 PHE A N 1
ATOM 638 C CA . PHE A 1 85 ? 4.617 15.104 -14.239 1.00 45.03 85 PHE A CA 1
ATOM 639 C C . PHE A 1 85 ? 5.312 16.357 -14.772 1.00 45.03 85 PHE A C 1
ATOM 641 O O . PHE A 1 85 ? 4.897 17.462 -14.437 1.00 45.03 85 PHE A O 1
ATOM 648 N N . ALA A 1 86 ? 6.297 16.202 -15.667 1.00 40.16 86 ALA A N 1
ATOM 649 C CA . ALA A 1 86 ? 6.953 17.337 -16.316 1.00 40.16 86 ALA A CA 1
ATOM 650 C C . ALA A 1 86 ? 5.982 18.137 -17.207 1.00 40.16 86 ALA A C 1
ATOM 652 O O . ALA A 1 86 ? 6.037 19.362 -17.238 1.00 40.16 86 ALA A O 1
ATOM 653 N N . ALA A 1 87 ? 5.049 17.467 -17.894 1.00 38.62 87 ALA A N 1
ATOM 654 C CA . ALA A 1 87 ? 4.111 18.123 -18.805 1.00 38.62 87 ALA A CA 1
ATOM 655 C C . ALA A 1 87 ? 3.033 18.980 -18.111 1.00 38.62 87 ALA A C 1
ATOM 657 O O . ALA A 1 87 ? 2.432 19.821 -18.774 1.00 38.62 87 ALA A O 1
ATOM 658 N N . ARG A 1 88 ? 2.782 18.807 -16.802 1.00 42.25 88 ARG A N 1
ATOM 659 C CA . ARG A 1 88 ? 1.818 19.648 -16.059 1.00 42.25 88 ARG A CA 1
ATOM 660 C C . ARG A 1 88 ? 2.431 20.929 -15.484 1.00 42.25 88 ARG A C 1
ATOM 662 O O . ARG A 1 88 ? 1.671 21.832 -15.162 1.00 42.25 88 ARG A O 1
ATOM 669 N N . GLU A 1 89 ? 3.760 21.030 -15.395 1.00 38.22 89 GLU A N 1
ATOM 670 C CA . GLU A 1 89 ? 4.475 22.249 -14.960 1.00 38.22 89 GLU A CA 1
ATOM 671 C C . GLU A 1 89 ? 5.197 22.989 -16.105 1.00 38.22 89 GLU A C 1
ATOM 673 O O . GLU A 1 89 ? 5.649 24.118 -15.922 1.00 38.22 89 GLU A O 1
ATOM 678 N N . LEU A 1 90 ? 5.280 22.403 -17.305 1.00 40.31 90 LEU A N 1
ATOM 679 C CA . LEU A 1 90 ? 5.920 23.028 -18.474 1.00 40.31 90 LEU A CA 1
ATOM 680 C C . LEU A 1 90 ? 5.092 24.138 -19.152 1.00 40.31 90 LEU A C 1
ATOM 682 O O . LEU A 1 90 ? 5.551 24.690 -20.148 1.00 40.31 90 LEU A O 1
ATOM 686 N N . ASP A 1 91 ? 3.919 24.500 -18.623 1.00 41.50 91 ASP A N 1
ATOM 687 C CA . ASP A 1 91 ? 3.133 25.630 -19.149 1.00 41.50 91 ASP A CA 1
ATOM 688 C C . ASP A 1 91 ? 3.602 27.003 -18.613 1.00 41.50 91 ASP A C 1
ATOM 690 O O . ASP A 1 91 ? 3.087 28.022 -19.057 1.00 41.50 91 ASP A O 1
ATOM 694 N N . ASP A 1 92 ? 4.592 27.071 -17.698 1.00 44.19 92 ASP A N 1
ATOM 695 C CA . ASP A 1 92 ? 4.975 28.365 -17.085 1.00 44.19 92 ASP A CA 1
ATOM 696 C C . ASP A 1 92 ? 6.483 28.653 -16.912 1.00 44.19 92 ASP A C 1
ATOM 698 O O . ASP A 1 92 ? 6.862 29.685 -16.364 1.00 44.19 92 ASP A O 1
ATOM 702 N N . SER A 1 93 ? 7.408 27.811 -17.390 1.00 44.00 93 SER A N 1
ATOM 703 C CA . SER A 1 93 ? 8.835 28.197 -17.359 1.00 44.00 93 SER A CA 1
ATOM 704 C C . SER A 1 93 ? 9.666 27.563 -18.473 1.00 44.00 93 SER A C 1
ATOM 706 O O . SER A 1 93 ? 10.147 26.437 -18.389 1.00 44.00 93 SER A O 1
ATOM 708 N N . GLY A 1 94 ? 9.829 28.326 -19.553 1.00 41.47 94 GLY A N 1
ATOM 709 C CA . GLY A 1 94 ? 10.514 27.938 -20.785 1.00 41.47 94 GLY A CA 1
ATOM 710 C C . GLY A 1 94 ? 12.042 27.940 -20.732 1.00 41.47 94 GLY A C 1
ATOM 711 O O . GLY A 1 94 ? 12.651 28.446 -21.665 1.00 41.47 94 GLY A O 1
ATOM 712 N N . ASP A 1 95 ? 12.669 27.366 -19.706 1.00 40.00 95 ASP A N 1
ATOM 713 C CA . ASP A 1 95 ? 14.119 27.136 -19.728 1.00 40.00 95 ASP A CA 1
ATOM 714 C C . ASP A 1 95 ? 14.494 25.821 -19.043 1.00 40.00 95 ASP A C 1
ATOM 716 O O . ASP A 1 95 ? 14.055 25.517 -17.931 1.00 40.00 95 ASP A O 1
ATOM 720 N N . ALA A 1 96 ? 15.318 25.021 -19.727 1.00 43.91 96 ALA A N 1
ATOM 721 C CA . ALA A 1 96 ? 15.682 23.683 -19.285 1.00 43.91 96 ALA A CA 1
ATOM 722 C C . ALA A 1 96 ? 17.158 23.557 -18.855 1.00 43.91 96 ALA A C 1
ATOM 724 O O . ALA A 1 96 ? 18.018 23.444 -19.732 1.00 43.91 96 ALA A O 1
ATOM 725 N N . PRO A 1 97 ? 17.476 23.490 -17.542 1.00 42.75 97 PRO A N 1
ATOM 726 C CA . PRO A 1 97 ? 18.779 23.013 -17.073 1.00 42.75 97 PRO A CA 1
ATOM 727 C C . PRO A 1 97 ? 18.682 21.772 -16.161 1.00 42.75 97 PRO A C 1
ATOM 729 O O . PRO A 1 97 ? 17.801 21.676 -15.317 1.00 42.75 97 PRO A O 1
ATOM 732 N N . ASP A 1 98 ? 19.605 20.825 -16.364 1.00 45.09 98 ASP A N 1
ATOM 733 C CA . ASP A 1 98 ? 19.945 19.654 -15.524 1.00 45.09 98 ASP A CA 1
ATOM 734 C C . ASP A 1 98 ? 18.791 19.040 -14.685 1.00 45.09 98 ASP A C 1
ATOM 736 O O . ASP A 1 98 ? 18.741 19.080 -13.458 1.00 45.09 98 ASP A O 1
ATOM 740 N N . TYR A 1 99 ? 17.809 18.478 -15.399 1.00 46.44 99 TYR A N 1
ATOM 741 C CA . TYR A 1 99 ? 16.436 18.230 -14.932 1.00 46.44 99 TYR A CA 1
ATOM 742 C C . TYR A 1 99 ? 16.230 17.069 -13.943 1.00 46.44 99 TYR A C 1
ATOM 744 O O . TYR A 1 99 ? 15.155 16.950 -13.365 1.00 46.44 99 TYR A O 1
ATOM 752 N N . ALA A 1 100 ? 17.177 16.146 -13.768 1.00 46.06 100 ALA A N 1
ATOM 753 C CA . ALA A 1 100 ? 16.851 14.858 -13.1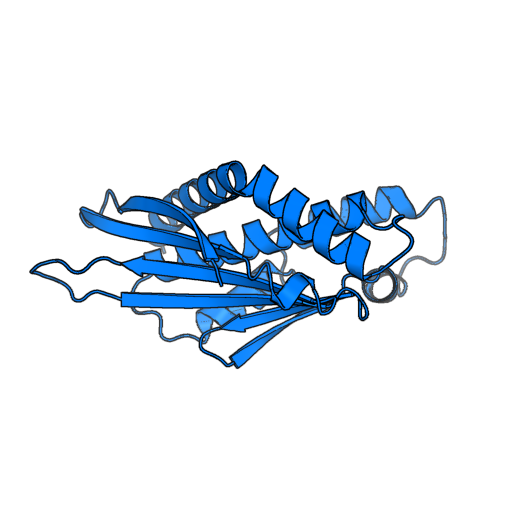42 1.00 46.06 100 ALA A CA 1
ATOM 754 C C . ALA A 1 100 ? 16.793 14.897 -11.604 1.00 46.06 100 ALA A C 1
ATOM 756 O O . ALA A 1 100 ? 15.969 14.198 -11.010 1.00 46.06 100 ALA A O 1
ATOM 757 N N . GLU A 1 101 ? 17.657 15.686 -10.962 1.00 43.16 101 GLU A N 1
ATOM 758 C CA . GLU A 1 101 ? 17.778 15.727 -9.498 1.00 43.16 101 GLU A CA 1
ATOM 759 C C . GLU A 1 101 ? 16.789 16.727 -8.871 1.00 43.16 101 GLU A C 1
ATOM 761 O O . GLU A 1 101 ? 16.159 16.430 -7.855 1.00 43.16 101 GLU A O 1
ATOM 766 N N . ASP A 1 102 ? 16.530 17.847 -9.547 1.00 47.91 102 ASP A N 1
ATOM 767 C CA . ASP A 1 102 ? 15.535 18.844 -9.133 1.00 47.91 102 ASP A CA 1
ATOM 768 C C . ASP A 1 102 ? 14.093 18.364 -9.336 1.00 47.91 102 ASP A C 1
ATOM 770 O O . ASP A 1 102 ? 13.259 18.524 -8.441 1.00 47.91 102 ASP A O 1
ATOM 774 N N . VAL A 1 103 ? 13.791 17.698 -10.460 1.00 48.75 103 VAL A N 1
ATOM 775 C CA . VAL A 1 103 ? 12.492 17.026 -10.647 1.00 48.75 103 VAL A CA 1
ATOM 776 C C . VAL A 1 103 ? 12.331 15.909 -9.623 1.00 48.75 103 VAL A C 1
ATOM 778 O O . VAL A 1 103 ? 11.232 15.695 -9.130 1.00 48.75 103 VAL A O 1
ATOM 781 N N . TRP A 1 104 ? 13.411 15.227 -9.230 1.00 48.94 104 TRP A N 1
ATOM 782 C CA . TRP A 1 104 ? 13.368 14.233 -8.159 1.00 48.94 104 TRP A CA 1
ATOM 783 C C . TRP A 1 104 ? 13.018 14.848 -6.803 1.00 48.94 104 TRP A C 1
ATOM 785 O O . TRP A 1 104 ? 12.161 14.305 -6.107 1.00 48.94 104 TRP A O 1
ATOM 795 N N . HIS A 1 105 ? 13.631 15.972 -6.429 1.00 52.44 105 HIS A N 1
ATOM 796 C CA . HIS A 1 105 ? 13.306 16.665 -5.185 1.00 52.44 105 HIS A CA 1
ATOM 797 C C . HIS A 1 105 ? 11.866 17.187 -5.182 1.00 52.44 105 HIS A C 1
ATOM 799 O O . HIS A 1 105 ? 11.154 16.951 -4.209 1.00 52.44 105 HIS A O 1
ATOM 805 N N . ARG A 1 106 ? 11.392 17.763 -6.293 1.00 52.94 106 ARG A N 1
ATOM 806 C CA . ARG A 1 106 ? 10.009 18.250 -6.426 1.00 52.94 106 ARG A CA 1
ATOM 807 C C . ARG A 1 106 ? 8.979 17.134 -6.514 1.00 52.94 106 ARG A C 1
ATOM 809 O O . ARG A 1 106 ? 7.944 17.235 -5.879 1.00 52.94 106 ARG A O 1
ATOM 816 N N . LEU A 1 107 ? 9.255 16.043 -7.228 1.00 51.03 107 LEU A N 1
ATOM 817 C CA . LEU A 1 107 ? 8.379 14.870 -7.299 1.00 51.03 107 LEU A CA 1
ATOM 818 C C . LEU A 1 107 ? 8.320 14.163 -5.945 1.00 51.03 107 LEU A C 1
ATOM 820 O O . LEU A 1 107 ? 7.258 13.733 -5.511 1.00 51.03 107 LEU A O 1
ATOM 824 N N . LYS A 1 108 ? 9.455 14.058 -5.250 1.00 51.09 108 LYS A N 1
ATOM 825 C CA . LYS A 1 108 ? 9.511 13.557 -3.880 1.00 51.09 108 LYS A CA 1
ATOM 826 C C . LYS A 1 108 ? 8.719 14.467 -2.950 1.00 51.09 108 LYS A C 1
ATOM 828 O O . LYS A 1 108 ? 7.959 13.932 -2.161 1.00 51.09 108 LYS A O 1
ATOM 833 N N . ASP A 1 109 ? 8.841 15.784 -3.060 1.00 55.16 109 ASP A N 1
ATOM 834 C CA . ASP A 1 109 ? 8.067 16.723 -2.250 1.00 55.16 109 ASP A CA 1
ATOM 835 C C . ASP A 1 109 ? 6.580 16.705 -2.631 1.00 55.16 109 ASP A C 1
ATOM 837 O O . ASP A 1 109 ? 5.747 16.698 -1.742 1.00 55.16 109 ASP A O 1
ATOM 841 N N . TYR A 1 110 ? 6.208 16.552 -3.900 1.00 51.00 110 TYR A N 1
ATOM 842 C CA . TYR A 1 110 ? 4.820 16.436 -4.370 1.00 51.00 110 TYR A CA 1
ATOM 843 C C . TYR A 1 110 ? 4.157 15.117 -3.943 1.00 51.00 110 TYR A C 1
ATOM 845 O O . TYR A 1 110 ? 3.022 15.095 -3.482 1.00 51.00 110 TYR A O 1
ATOM 853 N N . LEU A 1 111 ? 4.881 13.997 -4.037 1.00 51.66 111 LEU A N 1
ATOM 854 C CA . LEU A 1 111 ? 4.410 12.682 -3.592 1.00 51.66 111 LEU A CA 1
ATOM 855 C C . LEU A 1 111 ? 4.439 12.518 -2.062 1.00 51.66 111 LEU A C 1
ATOM 857 O O . LEU A 1 111 ? 3.858 11.562 -1.551 1.00 51.66 111 LEU A O 1
ATOM 861 N N . MET A 1 112 ? 5.162 13.382 -1.337 1.00 49.56 112 MET A N 1
ATOM 862 C CA . MET A 1 112 ? 5.338 13.313 0.122 1.00 49.56 112 MET A CA 1
ATOM 863 C C . MET A 1 112 ? 4.726 14.503 0.882 1.00 49.56 112 MET A C 1
ATOM 865 O O . MET A 1 112 ? 4.788 14.494 2.114 1.00 49.56 112 MET A O 1
ATOM 869 N N . SER A 1 113 ? 4.182 15.510 0.192 1.00 47.25 113 SER A N 1
ATOM 870 C CA . SER A 1 113 ? 3.484 16.656 0.785 1.00 47.25 113 SER A CA 1
ATOM 871 C C . SER A 1 113 ? 1.975 16.434 0.771 1.00 47.25 113 SER A C 1
ATOM 873 O O . SER A 1 113 ? 1.426 15.854 -0.163 1.00 47.25 113 SER A O 1
ATOM 875 N N . ASP A 1 114 ? 1.303 16.936 1.810 1.00 47.03 114 ASP A N 1
ATOM 876 C CA . ASP A 1 114 ? -0.161 16.984 1.929 1.00 47.03 114 ASP A CA 1
ATOM 877 C C . ASP A 1 114 ? -0.761 18.051 0.974 1.00 47.03 114 ASP A C 1
ATOM 879 O O . ASP A 1 114 ? -1.543 18.903 1.391 1.00 47.03 114 ASP A O 1
ATOM 883 N N . HIS A 1 115 ? -0.333 18.106 -0.293 1.00 44.41 115 HIS A N 1
ATOM 884 C CA . HIS A 1 115 ? -0.878 19.040 -1.286 1.00 44.41 115 HIS A CA 1
ATOM 885 C C . HIS A 1 115 ? -2.167 18.512 -1.928 1.00 44.41 115 HIS A C 1
ATOM 887 O O . HIS A 1 115 ? -2.300 17.321 -2.228 1.00 44.41 115 HIS A O 1
ATOM 893 N N . GLU A 1 116 ? -3.107 19.426 -2.191 1.00 41.75 116 GLU A N 1
ATOM 894 C CA . GLU A 1 116 ? -4.305 19.160 -2.992 1.00 41.75 116 GLU A CA 1
ATOM 895 C C . GLU A 1 116 ? -3.884 18.654 -4.385 1.00 41.75 116 GLU A C 1
ATOM 897 O O . GLU A 1 116 ? -3.223 19.354 -5.150 1.00 41.75 116 GLU A O 1
ATOM 902 N N . GLY A 1 117 ? -4.226 17.401 -4.700 1.00 46.03 117 GLY A N 1
ATOM 903 C CA . GLY A 1 117 ? -3.884 16.737 -5.967 1.00 46.03 117 GLY A CA 1
ATOM 904 C C . GLY A 1 117 ? -2.739 15.717 -5.900 1.00 46.03 117 GLY A C 1
ATOM 905 O O . GLY A 1 117 ? -2.527 15.002 -6.878 1.00 46.03 117 GLY A O 1
ATOM 906 N N . GLY A 1 118 ? -2.043 15.593 -4.764 1.00 50.75 1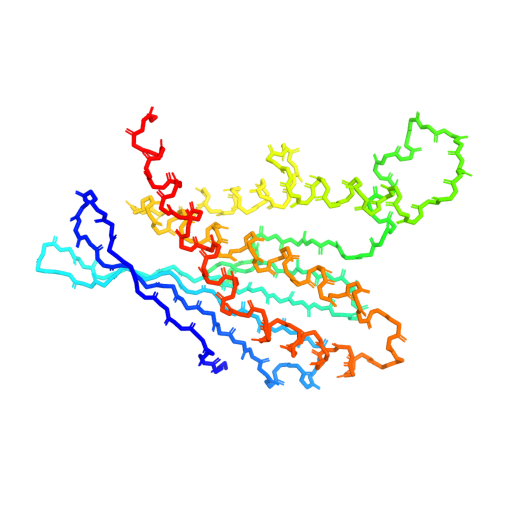18 GLY A N 1
ATOM 907 C CA . GLY A 1 118 ? -1.040 14.546 -4.547 1.00 50.75 118 GLY A CA 1
ATOM 908 C C . GLY A 1 118 ? -1.639 13.130 -4.427 1.00 50.75 118 GLY A C 1
ATOM 909 O O . GLY A 1 118 ? -2.861 12.956 -4.378 1.00 50.75 118 GLY A O 1
ATOM 910 N N . PRO A 1 119 ? -0.802 12.080 -4.326 1.00 55.31 119 PRO A N 1
ATOM 911 C CA . PRO A 1 119 ? -1.273 10.706 -4.131 1.00 55.31 119 PRO A CA 1
ATOM 912 C C . PRO A 1 119 ? -2.115 10.567 -2.859 1.00 55.31 119 PRO A C 1
ATOM 914 O O . PRO A 1 119 ? -3.084 9.815 -2.856 1.00 55.31 119 PRO A O 1
ATOM 917 N N . ASP A 1 120 ? -1.811 11.336 -1.811 1.00 59.34 120 ASP A N 1
ATOM 918 C CA . ASP A 1 120 ? -2.603 11.354 -0.583 1.00 59.34 120 ASP A CA 1
ATOM 919 C C . ASP A 1 120 ? -4.007 11.948 -0.801 1.00 59.34 120 ASP A C 1
ATOM 921 O O . ASP A 1 120 ? -4.938 11.469 -0.164 1.00 59.34 120 ASP A O 1
ATOM 925 N N . ALA A 1 121 ? -4.199 12.881 -1.746 1.00 62.00 121 ALA A N 1
ATOM 926 C CA . ALA A 1 121 ? -5.518 13.408 -2.119 1.00 62.00 121 ALA A CA 1
ATOM 927 C C . ALA A 1 121 ? -6.341 12.399 -2.943 1.00 62.00 121 ALA A C 1
ATOM 929 O O . ALA A 1 121 ? -7.546 12.274 -2.739 1.00 62.00 121 ALA A O 1
ATOM 930 N N . LEU A 1 122 ? -5.693 11.630 -3.830 1.00 62.97 122 LEU A N 1
ATOM 931 C CA . LEU A 1 122 ? -6.335 10.511 -4.539 1.00 62.97 122 LEU A CA 1
ATOM 932 C C . LEU A 1 122 ? -6.757 9.404 -3.563 1.00 62.97 122 LEU A C 1
ATOM 934 O O . LEU A 1 122 ? -7.881 8.911 -3.626 1.00 62.97 122 LEU A O 1
ATOM 938 N N . ILE A 1 123 ? -5.869 9.045 -2.632 1.00 65.12 123 ILE A N 1
ATOM 939 C CA . ILE A 1 123 ? -6.153 8.075 -1.568 1.00 65.12 123 ILE A CA 1
ATOM 940 C C . ILE A 1 123 ? -7.261 8.604 -0.655 1.00 65.12 123 ILE A C 1
ATOM 942 O O . ILE A 1 123 ? -8.128 7.844 -0.243 1.00 65.12 123 ILE A O 1
ATOM 946 N N . GLU A 1 124 ? -7.251 9.895 -0.333 1.00 64.50 124 GLU A N 1
ATOM 947 C CA . GLU A 1 124 ? -8.262 10.520 0.510 1.00 64.50 124 GLU A CA 1
ATOM 948 C C . GLU A 1 124 ? -9.633 10.546 -0.157 1.00 64.50 124 GLU A C 1
ATOM 950 O O . GLU A 1 124 ? -10.586 10.108 0.474 1.00 64.50 124 GLU A O 1
ATOM 955 N N . GLY A 1 125 ? -9.736 10.938 -1.428 1.00 63.06 125 GLY A N 1
ATOM 956 C CA . GLY A 1 125 ? -10.995 10.856 -2.173 1.00 63.06 125 GLY A CA 1
ATOM 957 C C . GLY A 1 125 ? -11.528 9.422 -2.257 1.00 63.06 125 GLY A C 1
ATOM 958 O O . GLY A 1 125 ? -12.717 9.186 -2.048 1.00 63.06 125 GLY A O 1
ATOM 959 N N . ALA A 1 126 ? -10.640 8.448 -2.471 1.00 61.97 126 ALA A N 1
ATOM 960 C CA . ALA A 1 126 ? -11.016 7.040 -2.497 1.00 61.97 126 ALA A CA 1
ATOM 961 C C . ALA A 1 126 ? -11.488 6.526 -1.126 1.00 61.97 126 ALA A C 1
ATOM 963 O O . ALA A 1 126 ? -12.537 5.895 -1.036 1.00 61.97 126 ALA A O 1
ATOM 964 N N . ILE A 1 127 ? -10.771 6.832 -0.041 1.00 63.16 127 ILE A N 1
ATOM 965 C CA . ILE A 1 127 ? -11.143 6.404 1.317 1.00 63.16 127 ILE A CA 1
ATOM 966 C C . ILE A 1 127 ? -12.395 7.135 1.813 1.00 63.16 127 ILE A C 1
ATOM 968 O O . ILE A 1 127 ? -13.217 6.517 2.478 1.00 63.16 127 ILE A O 1
ATOM 972 N N . GLN A 1 128 ? -12.576 8.418 1.490 1.00 64.31 128 GLN A N 1
ATOM 973 C CA . GLN A 1 128 ? -13.784 9.173 1.847 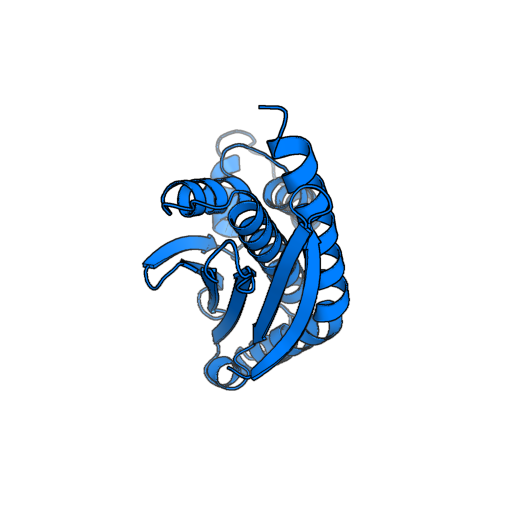1.00 64.31 128 GLN A CA 1
ATOM 974 C C . GLN A 1 128 ? -15.040 8.616 1.164 1.00 64.31 128 GLN A C 1
ATOM 976 O O . GLN A 1 128 ? -16.135 8.747 1.707 1.00 64.31 128 GLN A O 1
ATOM 981 N N . SER A 1 129 ? -14.890 7.994 -0.011 1.00 59.50 129 SER A N 1
ATOM 982 C CA . SER A 1 129 ? -16.001 7.332 -0.704 1.00 59.50 129 SER A CA 1
ATOM 983 C C . SER A 1 129 ? -16.400 5.996 -0.071 1.00 59.50 129 SER A C 1
ATOM 985 O O . SER A 1 129 ? -17.538 5.554 -0.235 1.00 59.50 129 SER A O 1
ATOM 987 N N . LEU A 1 130 ? -15.501 5.375 0.700 1.00 60.50 130 LEU A N 1
ATOM 988 C CA . LEU A 1 130 ? -15.832 4.186 1.468 1.00 60.50 130 LEU A CA 1
ATOM 989 C C . LEU A 1 130 ? -16.664 4.598 2.687 1.00 60.50 130 LEU A C 1
ATOM 991 O O . LEU A 1 130 ? -16.248 5.474 3.452 1.00 60.50 130 LEU A O 1
ATOM 995 N N . PRO A 1 131 ? -17.804 3.943 2.949 1.00 57.56 131 PRO A N 1
ATOM 996 C CA . PRO A 1 131 ? -18.529 4.126 4.194 1.00 57.56 131 PRO A CA 1
ATOM 997 C C . PRO A 1 131 ? -17.735 3.466 5.330 1.00 57.56 131 PRO A C 1
ATOM 999 O O . PRO A 1 131 ? -18.051 2.354 5.743 1.00 57.56 131 PRO A O 1
ATOM 1002 N N . VAL A 1 132 ? -16.678 4.124 5.817 1.00 66.88 132 VAL A N 1
ATOM 1003 C CA . VAL A 1 132 ? -15.843 3.620 6.912 1.00 66.88 132 VAL A CA 1
ATOM 1004 C C . VAL A 1 132 ? -16.441 4.066 8.249 1.00 66.88 132 VAL A C 1
ATOM 1006 O O . VAL A 1 132 ? -16.334 5.241 8.599 1.00 66.88 132 VAL A O 1
ATOM 1009 N N . PRO A 1 133 ? -17.032 3.162 9.051 1.00 68.69 133 PRO A N 1
ATOM 1010 C CA . PRO A 1 133 ? -17.627 3.527 10.337 1.00 68.69 133 PRO A CA 1
ATOM 1011 C C . PRO A 1 133 ? -16.568 3.770 11.422 1.00 68.69 133 PRO A C 1
ATOM 1013 O O . PRO A 1 133 ? -16.875 4.326 12.473 1.00 68.69 133 PRO A O 1
ATOM 1016 N N . ASP A 1 134 ? -15.333 3.314 11.191 1.00 82.75 134 ASP A N 1
ATOM 1017 C CA . ASP A 1 134 ? -14.229 3.355 12.146 1.00 82.75 134 ASP A CA 1
ATOM 1018 C C . ASP A 1 134 ? -13.084 4.263 11.645 1.00 82.75 134 ASP A C 1
ATOM 1020 O O . ASP A 1 134 ? -12.325 3.878 10.746 1.00 82.75 134 ASP A O 1
ATOM 1024 N N . PRO A 1 135 ? -12.896 5.459 12.234 1.00 83.50 135 PRO A N 1
ATOM 1025 C CA . PRO A 1 135 ? -11.885 6.409 11.773 1.00 83.50 135 PRO A CA 1
ATOM 1026 C C . PRO A 1 135 ? -10.453 5.876 11.923 1.00 83.50 135 PRO A C 1
ATOM 1028 O O . PRO A 1 135 ? -9.562 6.278 11.171 1.00 83.50 135 PRO A O 1
ATOM 1031 N N . VAL A 1 136 ? -10.204 4.950 12.858 1.00 87.75 136 VAL A N 1
ATOM 1032 C CA . VAL A 1 136 ? -8.875 4.355 13.046 1.00 87.75 136 VAL A CA 1
ATOM 1033 C C . VAL A 1 136 ? -8.548 3.416 11.891 1.00 87.75 136 VAL A C 1
ATOM 1035 O O . VAL A 1 136 ? -7.414 3.433 11.410 1.00 87.75 136 VAL A O 1
ATOM 1038 N N . LEU A 1 137 ? -9.529 2.656 11.391 1.00 87.56 137 LEU A N 1
ATOM 1039 C CA . LEU A 1 137 ? -9.345 1.827 10.195 1.00 87.56 137 LEU A CA 1
ATOM 1040 C C . LEU A 1 137 ? -9.065 2.672 8.951 1.00 87.56 137 LEU A C 1
ATOM 1042 O O . LEU A 1 137 ? -8.143 2.346 8.203 1.00 87.56 137 LEU A O 1
ATOM 1046 N N . GLY A 1 138 ? -9.776 3.790 8.778 1.00 84.50 138 GLY A N 1
ATOM 1047 C CA . GLY A 1 138 ? -9.504 4.741 7.696 1.00 84.50 138 GLY A CA 1
ATOM 1048 C C . GLY A 1 138 ? -8.081 5.309 7.764 1.00 84.50 138 GLY A C 1
ATOM 1049 O O . GLY A 1 138 ? -7.333 5.249 6.785 1.00 84.50 138 GLY A O 1
ATOM 1050 N N . CYS A 1 139 ? -7.655 5.772 8.947 1.00 86.25 139 CYS A N 1
ATOM 1051 C CA . CYS A 1 139 ? -6.279 6.220 9.190 1.00 86.25 139 CYS A CA 1
ATOM 1052 C C . CYS A 1 139 ? -5.246 5.123 8.882 1.00 86.25 139 CYS A C 1
ATOM 1054 O O . CYS A 1 139 ? -4.191 5.406 8.308 1.00 86.25 139 CYS A O 1
ATOM 1056 N N . LEU A 1 140 ? -5.535 3.878 9.272 1.00 88.38 140 LEU A N 1
ATOM 1057 C CA . LEU A 1 140 ? -4.628 2.747 9.105 1.00 88.38 140 LEU A CA 1
ATOM 1058 C C . LEU A 1 140 ? -4.442 2.389 7.631 1.00 88.38 140 LEU A C 1
ATOM 1060 O O . LEU A 1 140 ? -3.305 2.221 7.182 1.00 88.38 140 LEU A O 1
ATOM 1064 N N . LEU A 1 141 ? -5.537 2.338 6.871 1.00 87.00 141 LEU A N 1
ATOM 1065 C CA . LEU A 1 141 ? -5.504 2.071 5.437 1.00 87.00 141 LEU A CA 1
ATOM 1066 C C . LEU A 1 141 ? -4.805 3.207 4.676 1.00 87.00 141 LEU A C 1
ATOM 1068 O O . LEU A 1 141 ? -3.903 2.933 3.883 1.00 87.00 141 LEU A O 1
ATOM 1072 N N . LYS A 1 142 ? -5.117 4.477 4.993 1.00 84.31 142 LYS A N 1
ATOM 1073 C CA . LYS A 1 142 ? -4.450 5.662 4.412 1.00 84.31 142 LYS A CA 1
ATOM 1074 C C . LYS A 1 142 ? -2.943 5.614 4.647 1.00 84.31 142 LYS A C 1
ATOM 1076 O O . LYS A 1 142 ? -2.147 5.729 3.713 1.00 84.31 142 LYS A O 1
ATOM 1081 N N . ALA A 1 143 ? -2.533 5.386 5.896 1.00 85.50 143 ALA A N 1
ATOM 1082 C CA . ALA A 1 143 ? -1.125 5.282 6.257 1.00 85.50 143 ALA A CA 1
ATOM 1083 C C . ALA A 1 143 ? -0.440 4.099 5.553 1.00 85.50 143 ALA A C 1
ATOM 1085 O O . ALA A 1 143 ? 0.712 4.235 5.124 1.00 85.50 143 ALA A O 1
ATOM 1086 N N . GLY A 1 144 ? -1.145 2.971 5.422 1.00 86.44 144 GLY A N 1
ATOM 1087 C CA . GLY A 1 144 ? -0.738 1.781 4.678 1.00 86.44 144 GLY A CA 1
ATOM 1088 C C . GLY A 1 144 ? -0.432 2.072 3.213 1.00 86.44 144 GLY A C 1
ATOM 1089 O O . GLY A 1 144 ? 0.685 1.813 2.754 1.00 86.44 144 GLY A O 1
ATOM 1090 N N . LEU A 1 145 ? -1.396 2.663 2.508 1.00 84.81 145 LEU A N 1
ATOM 1091 C CA . LEU A 1 145 ? -1.302 3.019 1.093 1.00 84.81 145 LEU A CA 1
ATOM 1092 C C . LEU A 1 145 ? -0.184 4.032 0.841 1.00 84.81 145 LEU A C 1
ATOM 1094 O O . LEU A 1 145 ? 0.745 3.729 0.095 1.00 84.81 145 LEU A O 1
ATOM 1098 N N . SER A 1 146 ? -0.201 5.171 1.539 1.00 81.62 146 SER A N 1
ATOM 1099 C CA . SER A 1 146 ? 0.804 6.240 1.398 1.00 81.62 146 SER A CA 1
ATOM 1100 C C . SER A 1 146 ? 2.229 5.717 1.631 1.00 81.62 146 SER A C 1
ATOM 1102 O O . SER A 1 146 ? 3.152 5.966 0.850 1.00 81.62 146 SER A O 1
ATOM 1104 N N . THR A 1 147 ? 2.424 4.898 2.673 1.00 84.75 147 THR A N 1
ATOM 1105 C CA . THR A 1 147 ? 3.742 4.313 2.970 1.00 84.75 147 THR A CA 1
ATOM 1106 C C . THR A 1 147 ? 4.185 3.323 1.894 1.00 84.75 147 THR A C 1
ATOM 1108 O O . THR A 1 147 ? 5.368 3.287 1.545 1.00 84.75 147 THR A O 1
ATOM 1111 N N . THR A 1 148 ? 3.258 2.514 1.380 1.00 87.06 148 THR A N 1
ATOM 1112 C CA . THR A 1 148 ? 3.570 1.471 0.398 1.00 87.06 148 THR A CA 1
ATOM 1113 C C . THR A 1 148 ? 3.843 2.056 -0.978 1.00 87.06 148 THR A C 1
ATOM 1115 O O . THR A 1 148 ? 4.854 1.698 -1.577 1.00 87.06 148 THR A O 1
ATOM 1118 N N . ILE A 1 149 ? 3.034 3.015 -1.431 1.00 85.62 149 ILE A N 1
ATOM 1119 C CA . ILE A 1 149 ? 3.250 3.762 -2.676 1.00 85.62 149 ILE A CA 1
ATOM 1120 C C . ILE A 1 149 ? 4.597 4.482 -2.622 1.00 85.62 149 ILE A C 1
ATOM 1122 O O . ILE A 1 149 ? 5.439 4.275 -3.494 1.00 85.62 149 ILE A O 1
ATOM 1126 N N . GLY A 1 150 ? 4.865 5.242 -1.555 1.00 79.44 150 GLY A N 1
ATOM 1127 C CA . GLY A 1 150 ? 6.134 5.954 -1.408 1.00 79.44 150 GLY A CA 1
ATOM 1128 C C . GLY A 1 150 ? 7.351 5.022 -1.430 1.00 79.44 150 GLY A C 1
ATOM 1129 O O . GLY A 1 150 ? 8.373 5.346 -2.034 1.00 79.44 150 GLY A O 1
ATOM 1130 N N . GLN A 1 151 ? 7.257 3.838 -0.813 1.00 84.62 151 GLN A N 1
ATOM 1131 C CA . GLN A 1 151 ? 8.335 2.848 -0.868 1.00 84.62 151 GLN A CA 1
ATOM 1132 C C . GLN A 1 151 ? 8.443 2.176 -2.247 1.00 84.62 151 GLN A C 1
ATOM 1134 O O . GLN A 1 151 ? 9.560 1.938 -2.703 1.00 84.62 151 GLN A O 1
ATOM 1139 N N . ALA A 1 152 ? 7.323 1.892 -2.917 1.00 85.56 152 ALA A N 1
ATOM 1140 C CA . ALA A 1 152 ? 7.302 1.294 -4.250 1.00 85.56 152 ALA A CA 1
ATOM 1141 C C . ALA A 1 152 ? 7.959 2.216 -5.280 1.00 85.56 152 ALA A C 1
ATOM 1143 O O . ALA A 1 152 ? 8.810 1.760 -6.040 1.00 85.56 152 ALA A O 1
ATOM 1144 N N . ILE A 1 153 ? 7.647 3.512 -5.232 1.00 82.88 153 ILE A N 1
ATOM 1145 C CA . ILE A 1 153 ? 8.245 4.538 -6.093 1.00 82.88 153 ILE A CA 1
ATOM 1146 C C . ILE A 1 153 ? 9.759 4.625 -5.862 1.00 82.88 153 ILE A C 1
ATOM 1148 O O . ILE A 1 153 ? 10.536 4.538 -6.811 1.00 82.88 153 ILE A O 1
ATOM 1152 N N . ARG A 1 154 ? 10.207 4.706 -4.599 1.00 81.12 154 ARG A N 1
ATOM 1153 C CA . ARG A 1 154 ? 11.647 4.717 -4.266 1.00 81.12 154 ARG A CA 1
ATOM 1154 C C . ARG A 1 154 ? 12.364 3.479 -4.796 1.00 81.12 154 ARG A C 1
ATOM 1156 O O . ARG A 1 154 ? 13.364 3.596 -5.497 1.00 81.12 154 ARG A O 1
ATOM 1163 N N . CYS A 1 155 ? 11.817 2.300 -4.509 1.00 84.81 155 CYS A N 1
ATOM 1164 C CA . CYS A 1 155 ? 12.386 1.043 -4.972 1.00 84.81 155 CYS A CA 1
ATOM 1165 C C . CYS A 1 155 ? 12.400 0.942 -6.504 1.00 84.81 155 CYS A C 1
ATOM 1167 O O . CYS A 1 155 ? 13.352 0.404 -7.055 1.00 84.81 155 CYS A O 1
ATOM 1169 N N . HIS A 1 156 ? 11.367 1.438 -7.195 1.00 84.19 156 HIS A N 1
ATOM 1170 C CA . HIS A 1 156 ? 11.294 1.452 -8.657 1.00 84.19 156 HIS A CA 1
ATOM 1171 C C . HIS A 1 156 ? 12.432 2.280 -9.269 1.00 84.19 156 HIS A C 1
ATOM 1173 O O . HIS A 1 156 ? 13.085 1.828 -10.212 1.00 84.19 156 HIS A O 1
ATOM 1179 N N . PHE A 1 157 ? 12.726 3.453 -8.705 1.00 78.62 157 PHE A N 1
ATOM 1180 C CA . PHE A 1 157 ? 13.803 4.302 -9.211 1.00 78.62 157 PHE A CA 1
ATOM 1181 C C . PHE A 1 157 ? 15.198 3.724 -8.969 1.00 78.62 157 PHE A C 1
ATOM 1183 O O . PHE A 1 157 ? 16.031 3.786 -9.870 1.00 78.62 157 PHE A O 1
ATOM 1190 N N . GLU A 1 158 ? 15.435 3.075 -7.828 1.00 79.56 158 GLU A N 1
ATOM 1191 C CA . GLU A 1 158 ? 16.715 2.404 -7.539 1.00 79.56 158 GLU A CA 1
ATOM 1192 C C . GLU A 1 158 ? 17.028 1.241 -8.499 1.00 79.56 158 GLU A C 1
ATOM 1194 O O . GLU A 1 158 ? 18.182 0.847 -8.661 1.00 79.56 158 GLU A O 1
ATOM 1199 N N . ILE A 1 159 ? 16.010 0.659 -9.141 1.00 82.19 159 ILE A N 1
ATOM 1200 C CA . ILE A 1 159 ? 16.150 -0.548 -9.972 1.00 82.19 159 ILE A CA 1
ATOM 1201 C C . ILE A 1 159 ? 15.876 -0.303 -11.461 1.00 82.19 159 ILE A C 1
ATOM 1203 O O . ILE A 1 159 ? 15.904 -1.264 -12.240 1.00 82.19 159 ILE A O 1
ATOM 1207 N N . ARG A 1 160 ? 15.606 0.945 -11.870 1.00 73.06 160 ARG A N 1
ATOM 1208 C CA . ARG A 1 160 ? 15.161 1.284 -13.235 1.00 73.06 160 ARG A CA 1
ATOM 1209 C C . ARG A 1 160 ? 16.164 0.897 -14.324 1.00 73.06 160 ARG A C 1
ATOM 1211 O O . ARG A 1 160 ? 15.767 0.624 -15.447 1.00 73.06 160 ARG A O 1
ATOM 1218 N N . GLU A 1 161 ? 17.448 0.800 -13.993 1.00 73.44 161 GLU A N 1
ATOM 1219 C CA . GLU A 1 161 ? 18.523 0.489 -14.949 1.00 73.44 161 GLU A CA 1
ATOM 1220 C C . GLU A 1 161 ? 18.652 -1.013 -15.270 1.00 73.44 161 GLU A C 1
ATOM 1222 O O . GLU A 1 161 ? 19.474 -1.422 -16.084 1.00 73.44 161 GLU A O 1
ATOM 1227 N N . ARG A 1 162 ? 17.831 -1.881 -14.662 1.00 72.56 162 ARG A N 1
ATOM 1228 C CA . ARG A 1 162 ? 17.869 -3.332 -14.925 1.00 72.56 162 ARG A CA 1
ATOM 1229 C C . ARG A 1 162 ? 17.274 -3.644 -16.308 1.00 72.56 162 ARG A C 1
ATOM 1231 O O . ARG A 1 162 ? 16.194 -3.163 -16.633 1.00 72.56 162 ARG A O 1
ATOM 1238 N N . GLU A 1 163 ? 17.916 -4.522 -17.077 1.00 68.12 163 GLU A N 1
ATOM 1239 C CA . GLU A 1 163 ? 17.599 -4.753 -18.503 1.00 68.12 163 GLU A CA 1
ATOM 1240 C C . GLU A 1 163 ? 16.256 -5.445 -18.810 1.00 68.12 163 GLU A C 1
ATOM 1242 O O . GLU A 1 163 ? 15.729 -5.271 -19.900 1.00 68.12 163 GLU A O 1
ATOM 1247 N N . THR A 1 164 ? 15.678 -6.240 -17.898 1.00 83.56 164 THR A N 1
ATOM 1248 C CA . THR A 1 164 ? 14.432 -6.994 -18.178 1.00 83.56 164 THR A CA 1
ATOM 1249 C C . THR A 1 164 ? 13.339 -6.714 -17.154 1.00 83.56 164 THR A C 1
ATOM 1251 O O . THR A 1 164 ? 13.616 -6.629 -15.953 1.00 83.56 164 THR A O 1
ATOM 1254 N N . LEU A 1 165 ? 12.084 -6.643 -17.612 1.00 82.44 165 LEU A N 1
ATOM 1255 C CA . LEU A 1 165 ? 10.902 -6.401 -16.772 1.00 82.44 165 LEU A CA 1
ATOM 1256 C C . LEU A 1 165 ? 10.780 -7.432 -15.647 1.00 82.44 165 LEU A C 1
ATOM 1258 O O . LEU A 1 165 ? 10.665 -7.069 -14.480 1.00 82.44 165 LEU A O 1
ATOM 1262 N N . ALA A 1 166 ? 10.966 -8.718 -15.948 1.00 80.19 166 ALA A N 1
ATOM 1263 C CA . ALA A 1 166 ? 10.969 -9.769 -14.930 1.00 80.19 166 ALA A CA 1
ATOM 1264 C C . ALA A 1 166 ? 12.094 -9.619 -13.880 1.00 80.19 166 ALA A C 1
ATOM 1266 O O . ALA A 1 166 ? 11.950 -10.061 -12.736 1.00 80.19 166 ALA A O 1
ATOM 1267 N N . ARG A 1 167 ? 13.248 -9.026 -14.227 1.00 82.94 167 ARG A N 1
ATOM 1268 C CA . ARG A 1 167 ? 14.298 -8.707 -13.239 1.00 82.94 167 ARG A CA 1
ATOM 1269 C C . ARG A 1 167 ? 13.930 -7.468 -12.424 1.00 82.94 167 ARG A C 1
ATOM 1271 O O . ARG A 1 167 ? 14.190 -7.479 -11.222 1.00 82.94 167 ARG A O 1
ATOM 1278 N N . ARG A 1 168 ? 13.295 -6.462 -13.036 1.00 84.00 168 ARG A N 1
ATOM 1279 C CA . ARG A 1 168 ? 12.754 -5.282 -12.340 1.00 84.00 168 ARG A CA 1
ATOM 1280 C C . ARG A 1 168 ? 11.671 -5.679 -11.339 1.00 84.00 168 ARG A C 1
ATOM 1282 O O . ARG A 1 168 ? 11.817 -5.361 -10.168 1.00 84.00 168 ARG A O 1
ATOM 1289 N N . ALA A 1 169 ? 10.683 -6.480 -11.736 1.00 83.94 169 ALA A N 1
ATOM 1290 C CA . ALA A 1 169 ? 9.613 -6.964 -10.857 1.00 83.94 169 ALA A CA 1
ATOM 1291 C C . ALA A 1 169 ? 10.158 -7.684 -9.617 1.00 83.94 169 ALA A C 1
ATOM 1293 O O . ALA A 1 169 ? 9.800 -7.369 -8.482 1.00 83.94 169 ALA A O 1
ATOM 1294 N N . ARG A 1 170 ? 11.108 -8.608 -9.811 1.00 84.81 170 ARG A N 1
ATOM 1295 C CA . ARG A 1 170 ? 11.750 -9.318 -8.695 1.00 84.81 170 ARG A CA 1
ATOM 1296 C C . ARG A 1 170 ? 12.600 -8.397 -7.825 1.00 84.81 170 ARG A C 1
ATOM 1298 O O . ARG A 1 170 ? 12.623 -8.580 -6.611 1.00 84.81 170 ARG A O 1
ATOM 1305 N N . ALA A 1 171 ? 13.321 -7.446 -8.417 1.00 87.19 171 ALA A N 1
ATOM 1306 C CA . ALA A 1 171 ? 14.116 -6.483 -7.663 1.00 87.19 171 ALA A CA 1
ATOM 1307 C C . ALA A 1 171 ? 13.220 -5.545 -6.835 1.00 87.19 171 ALA A C 1
ATOM 1309 O O . ALA A 1 171 ? 13.511 -5.333 -5.660 1.00 87.19 171 ALA A O 1
ATOM 1310 N N . LEU A 1 172 ? 12.092 -5.099 -7.396 1.00 87.38 172 LEU A N 1
ATOM 1311 C CA . LEU A 1 172 ? 11.084 -4.298 -6.703 1.00 87.38 172 LEU A CA 1
ATOM 1312 C C . LEU A 1 172 ? 10.504 -5.067 -5.517 1.00 87.38 172 LEU A C 1
ATOM 1314 O O . LEU A 1 172 ? 10.534 -4.583 -4.389 1.00 87.38 172 LEU A O 1
ATOM 1318 N N . ALA A 1 173 ? 10.058 -6.304 -5.754 1.00 86.69 173 ALA A N 1
ATOM 1319 C CA . ALA A 1 173 ? 9.511 -7.164 -4.711 1.00 86.69 173 ALA A CA 1
ATOM 1320 C C . ALA A 1 173 ? 10.521 -7.412 -3.577 1.00 86.69 173 ALA A C 1
ATOM 1322 O O . ALA A 1 173 ? 10.154 -7.383 -2.405 1.00 86.69 173 ALA A O 1
ATOM 1323 N N . ARG A 1 174 ? 11.805 -7.626 -3.902 1.00 87.88 174 ARG A N 1
ATOM 1324 C CA . ARG A 1 174 ? 12.868 -7.772 -2.892 1.00 87.88 174 ARG A CA 1
ATOM 1325 C C . ARG A 1 174 ? 13.106 -6.481 -2.116 1.00 87.88 174 ARG A C 1
ATOM 1327 O O . ARG A 1 174 ? 13.242 -6.551 -0.900 1.00 87.88 174 ARG A O 1
ATOM 1334 N N . CYS A 1 175 ? 13.144 -5.335 -2.793 1.00 89.00 175 CYS A N 1
ATOM 1335 C CA . CYS A 1 175 ? 13.329 -4.037 -2.147 1.00 89.00 175 CYS A CA 1
ATOM 1336 C C . CYS A 1 175 ? 12.190 -3.740 -1.163 1.00 89.00 175 CYS A C 1
ATOM 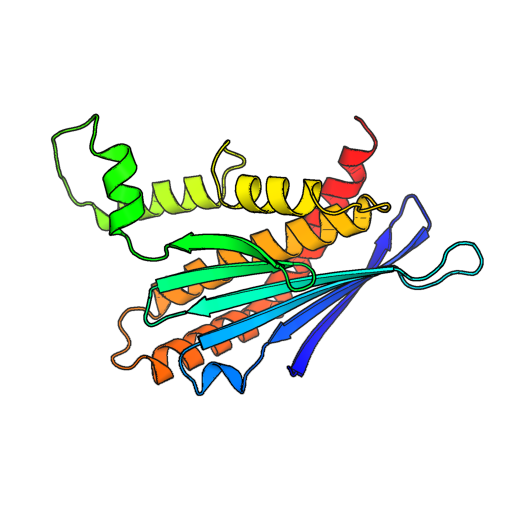1338 O O . CYS A 1 175 ? 12.440 -3.381 -0.012 1.00 89.00 175 CYS A O 1
ATOM 1340 N N . LEU A 1 176 ? 10.944 -3.985 -1.569 1.00 88.25 176 LEU A N 1
ATOM 1341 C CA . LEU A 1 176 ? 9.781 -3.830 -0.698 1.00 88.25 176 LEU A CA 1
ATOM 1342 C C . LEU A 1 176 ? 9.798 -4.821 0.468 1.00 88.25 176 LEU A C 1
ATOM 1344 O O . LEU A 1 176 ? 9.597 -4.424 1.613 1.00 88.25 176 LEU A O 1
ATOM 1348 N N . ALA A 1 177 ? 10.117 -6.092 0.212 1.00 87.00 177 ALA A N 1
ATOM 1349 C CA . ALA A 1 177 ? 10.218 -7.096 1.267 1.00 87.00 177 ALA A CA 1
ATOM 1350 C C . ALA A 1 177 ? 11.307 -6.743 2.300 1.00 87.00 177 ALA A C 1
ATOM 1352 O O . ALA A 1 177 ? 11.067 -6.880 3.499 1.00 87.00 177 ALA A O 1
ATOM 1353 N N . ALA A 1 178 ? 12.460 -6.228 1.855 1.00 88.44 178 ALA A N 1
ATOM 1354 C CA . ALA A 1 178 ? 13.558 -5.795 2.723 1.00 88.44 178 ALA A CA 1
ATOM 1355 C C . ALA A 1 178 ? 13.192 -4.578 3.589 1.00 88.44 178 ALA A C 1
ATOM 1357 O O . ALA A 1 178 ? 13.694 -4.439 4.701 1.00 88.44 178 ALA A O 1
ATOM 1358 N N . ASN A 1 179 ? 12.286 -3.725 3.105 1.00 87.81 179 ASN A N 1
ATOM 1359 C CA . ASN A 1 179 ? 11.827 -2.529 3.812 1.00 87.81 179 ASN A CA 1
ATOM 1360 C C . ASN A 1 179 ? 10.506 -2.734 4.574 1.00 87.81 179 ASN A C 1
ATOM 1362 O O . ASN A 1 179 ? 10.042 -1.810 5.244 1.00 87.81 179 ASN A O 1
ATOM 1366 N N . SER A 1 180 ? 9.907 -3.928 4.516 1.00 86.25 180 SER A N 1
ATOM 1367 C CA . SER A 1 180 ? 8.564 -4.195 5.054 1.00 86.25 180 SER A CA 1
ATOM 1368 C C . SER A 1 180 ? 8.438 -3.901 6.557 1.00 86.25 180 SER A C 1
ATOM 1370 O O . SER A 1 180 ? 7.456 -3.297 6.985 1.00 86.25 180 SER A O 1
ATOM 1372 N N . GLY A 1 181 ? 9.465 -4.217 7.355 1.00 83.75 181 GLY A N 1
ATOM 1373 C CA . GLY A 1 181 ? 9.503 -3.887 8.785 1.00 83.75 181 GLY A CA 1
ATOM 1374 C C . GLY A 1 181 ? 9.476 -2.379 9.055 1.00 83.75 181 GLY A C 1
ATOM 1375 O O . GLY A 1 181 ? 8.692 -1.895 9.872 1.00 83.75 181 GLY A O 1
ATOM 1376 N N . THR A 1 182 ? 10.283 -1.607 8.322 1.00 85.25 182 THR A N 1
ATOM 1377 C CA . THR A 1 182 ? 10.294 -0.142 8.438 1.00 85.25 182 THR A CA 1
ATOM 1378 C C . THR A 1 182 ? 8.989 0.473 7.931 1.00 85.25 182 THR A C 1
ATOM 1380 O O . THR A 1 182 ? 8.521 1.460 8.499 1.00 85.25 182 THR A O 1
ATOM 1383 N N . MET A 1 183 ? 8.379 -0.110 6.893 1.00 85.06 183 MET A N 1
ATOM 1384 C CA . MET A 1 183 ? 7.066 0.304 6.395 1.00 85.06 183 MET A CA 1
ATOM 1385 C C . MET A 1 183 ? 5.998 0.149 7.477 1.00 85.06 183 MET A C 1
ATOM 1387 O O . MET A 1 183 ? 5.352 1.137 7.811 1.00 85.06 183 MET A O 1
ATOM 1391 N N . ILE A 1 184 ? 5.864 -1.030 8.095 1.00 85.88 184 ILE A N 1
ATOM 1392 C CA . ILE A 1 184 ? 4.863 -1.245 9.152 1.00 85.88 184 ILE A CA 1
ATOM 1393 C C . ILE A 1 184 ? 5.073 -0.304 10.340 1.00 85.88 184 ILE A C 1
ATOM 1395 O O . ILE A 1 184 ? 4.111 0.305 10.808 1.00 85.88 184 ILE A O 1
ATOM 1399 N N . GLY A 1 185 ? 6.317 -0.094 10.778 1.00 81.25 185 GLY A N 1
ATOM 1400 C CA . GLY A 1 185 ? 6.604 0.872 11.841 1.00 81.25 185 GLY A CA 1
ATOM 1401 C C . GLY A 1 185 ? 6.135 2.295 11.501 1.00 81.25 185 GLY A C 1
ATOM 1402 O O . GLY A 1 185 ? 5.558 2.982 12.347 1.00 81.25 185 GLY A O 1
ATOM 1403 N N . ARG A 1 186 ? 6.319 2.740 10.247 1.00 84.81 186 ARG A N 1
ATOM 1404 C CA . ARG A 1 186 ? 5.801 4.040 9.781 1.00 84.81 186 ARG A CA 1
ATOM 1405 C C . ARG A 1 186 ? 4.276 4.063 9.730 1.00 84.81 186 ARG A C 1
ATOM 1407 O O . ARG A 1 186 ? 3.708 5.069 10.152 1.00 84.81 186 ARG A O 1
ATOM 1414 N N . ILE A 1 187 ? 3.645 2.989 9.252 1.00 84.69 187 ILE A N 1
ATOM 1415 C CA . ILE A 1 187 ? 2.184 2.864 9.158 1.00 84.69 187 ILE A CA 1
ATOM 1416 C C . ILE A 1 187 ? 1.561 3.002 10.546 1.00 84.69 187 ILE A C 1
ATOM 1418 O O . ILE A 1 187 ? 0.720 3.875 10.749 1.00 84.69 187 ILE A O 1
ATOM 1422 N N . ILE A 1 188 ? 2.031 2.225 11.525 1.00 85.88 188 ILE A N 1
ATOM 1423 C CA . ILE A 1 188 ? 1.519 2.268 12.902 1.00 85.88 188 ILE A CA 1
ATOM 1424 C C . ILE A 1 188 ? 1.712 3.663 13.499 1.00 85.88 188 ILE A C 1
ATOM 1426 O O . ILE A 1 188 ? 0.763 4.253 14.009 1.00 85.88 188 ILE A O 1
ATOM 1430 N N . ARG A 1 189 ? 2.913 4.244 13.385 1.00 84.31 189 ARG A N 1
ATOM 1431 C CA . ARG A 1 189 ? 3.196 5.582 13.929 1.00 84.31 189 ARG A CA 1
ATOM 1432 C C . ARG A 1 189 ? 2.308 6.664 13.308 1.00 84.31 189 ARG A C 1
ATOM 1434 O O . ARG A 1 189 ? 1.810 7.528 14.027 1.00 84.31 189 ARG A O 1
ATOM 1441 N N . ARG A 1 190 ? 2.121 6.638 11.982 1.00 82.94 190 ARG A N 1
ATOM 1442 C CA . ARG A 1 190 ? 1.225 7.566 11.271 1.00 82.94 190 ARG A CA 1
ATOM 1443 C C . ARG A 1 190 ? -0.229 7.354 11.684 1.00 82.94 190 ARG A C 1
ATOM 1445 O O . ARG A 1 190 ? -0.919 8.338 11.908 1.00 82.94 190 ARG A O 1
ATOM 1452 N N . THR A 1 191 ? -0.654 6.106 11.867 1.00 84.44 191 THR A N 1
ATOM 1453 C CA . THR A 1 191 ? -2.014 5.772 12.312 1.00 84.44 191 THR A CA 1
ATOM 1454 C C . THR A 1 191 ? -2.283 6.283 13.714 1.00 84.44 191 THR A C 1
ATOM 1456 O O . THR A 1 191 ? -3.279 6.958 13.913 1.00 84.44 191 THR A O 1
ATOM 1459 N N . ILE A 1 192 ? -1.381 6.037 14.670 1.00 83.12 192 ILE A N 1
ATOM 1460 C CA . ILE A 1 192 ? -1.516 6.551 16.040 1.00 83.12 192 ILE A CA 1
ATOM 1461 C C . ILE A 1 192 ? -1.623 8.077 16.012 1.00 83.12 192 ILE A C 1
ATOM 1463 O O . ILE A 1 192 ? -2.510 8.642 16.640 1.00 83.12 192 ILE A O 1
ATOM 1467 N N . ARG A 1 193 ? -0.766 8.751 15.234 1.00 82.38 193 ARG A N 1
ATOM 1468 C CA . ARG A 1 193 ? -0.825 10.209 15.079 1.00 82.38 193 ARG A CA 1
ATOM 1469 C C . ARG A 1 193 ? -2.166 10.661 14.484 1.00 82.38 193 ARG A C 1
ATOM 1471 O O . ARG A 1 193 ? -2.798 11.541 15.052 1.00 82.38 193 ARG A O 1
ATOM 1478 N N . CYS A 1 194 ? -2.605 10.048 13.387 1.00 80.94 194 CYS A N 1
ATOM 1479 C CA . CYS A 1 194 ? -3.878 10.340 12.723 1.00 80.94 194 CYS A CA 1
ATOM 1480 C C . CYS A 1 194 ? -5.063 10.132 13.669 1.00 80.94 194 CYS A C 1
ATOM 1482 O O . CYS A 1 194 ? -5.858 11.043 13.853 1.00 80.94 194 CYS A O 1
ATOM 1484 N N . ALA A 1 195 ? -5.119 8.989 14.353 1.00 80.69 195 ALA A N 1
ATOM 1485 C CA . ALA A 1 195 ? -6.153 8.663 15.321 1.00 80.69 195 ALA A CA 1
ATOM 1486 C C . ALA A 1 195 ? -6.218 9.713 16.439 1.00 80.69 195 ALA A C 1
ATOM 1488 O O . ALA A 1 195 ? -7.297 10.227 16.717 1.00 80.69 195 ALA A O 1
ATOM 1489 N N . LEU A 1 196 ? -5.077 10.088 17.029 1.00 77.25 196 LEU A N 1
ATOM 1490 C CA . LEU A 1 196 ? -5.016 11.101 18.088 1.00 77.25 196 LEU A CA 1
ATOM 1491 C C . LEU A 1 196 ? -5.536 12.475 17.632 1.00 77.25 196 LEU A C 1
ATOM 1493 O O . LEU A 1 196 ? -6.250 13.120 18.396 1.00 77.25 196 LEU A O 1
ATOM 1497 N N . PHE A 1 197 ? -5.222 12.909 16.407 1.00 73.25 197 PHE A N 1
ATOM 1498 C CA . PHE A 1 197 ? -5.665 14.209 15.881 1.00 73.25 197 PHE A CA 1
ATOM 1499 C C . PHE A 1 197 ? -7.077 14.194 15.281 1.00 73.25 197 PHE A C 1
ATOM 1501 O O . PHE A 1 197 ? -7.762 15.209 15.340 1.00 73.25 197 PHE A O 1
ATOM 1508 N N . ALA A 1 198 ? -7.560 13.053 14.791 1.00 63.81 198 ALA A N 1
ATOM 1509 C CA . ALA A 1 198 ? -8.925 12.895 14.284 1.00 63.81 198 ALA A CA 1
ATOM 1510 C C . ALA A 1 198 ? -10.004 13.018 15.381 1.00 63.81 198 ALA A C 1
ATOM 1512 O O . ALA A 1 198 ? -11.183 13.069 15.068 1.00 63.81 198 ALA A O 1
ATOM 1513 N N . GLY A 1 199 ? -9.618 13.061 16.665 1.00 45.69 199 GLY A N 1
ATOM 1514 C CA . GLY A 1 199 ? -10.524 13.344 17.788 1.00 45.69 199 GLY A CA 1
ATOM 1515 C C . GLY A 1 199 ? -10.641 14.826 18.176 1.00 45.69 199 GLY A C 1
ATOM 1516 O O . GLY A 1 199 ? -11.245 15.115 19.203 1.00 45.69 199 GLY A O 1
ATOM 1517 N N . LEU A 1 200 ? -10.023 15.744 17.421 1.00 36.06 200 LEU A N 1
ATOM 1518 C CA . LEU A 1 200 ? -10.036 17.199 17.660 1.00 36.06 200 LEU A CA 1
ATOM 1519 C C . LEU A 1 200 ? -10.744 17.996 16.545 1.00 36.06 200 LEU A C 1
ATOM 1521 O O . LEU A 1 200 ? -10.653 19.223 16.538 1.00 36.06 200 LEU A O 1
ATOM 1525 N N . GLY A 1 201 ? -11.410 17.306 15.614 1.00 32.19 201 GLY A N 1
ATOM 1526 C CA . GLY A 1 201 ? -12.254 17.896 14.570 1.00 32.19 201 GLY A CA 1
ATOM 1527 C C . GLY A 1 201 ? -13.727 17.804 14.926 1.00 32.19 201 GLY A C 1
ATOM 1528 O O . GLY A 1 201 ? -14.134 16.710 15.376 1.00 32.19 201 GLY A O 1
#

pLDDT: mean 74.21, std 16.9, range [32.19, 93.38]

Sequence (201 aa):
MARILSQRFTDPRTGHVYQVALDFDRIAALRENLSIGISAVRLPTDDAPGMELAATLNVDLAQGVIEIEIDGEVAGRISLNHGDFAARELDDSGDAPDYAEDVWHRLKDYLMSDHEGGPDALIEGAIQSLPVPDPVLGCLLKAGLSTTIGQAIRCHFEIRERETLARRARALARCLAANSGTMIGRIIRRTIRCALFAGLG

Foldseek 3Di:
DAWLDKDWDAQPPPRWIKMWTWDWDPVVLQVLKTKIKIKIWTPDDPVGHIDIWMKIWIQRPVQQKTFIGTPRHTLDMDHLDPVVVCVVPVPPDPDDDDPDVVSVVVLLCQLVPPDCPHPLNSLVVSLVPDPDPDQLSSLLVSLLVSLQVSQLSVQLVVQVPDDDSSVSSVSSSVSCSVCVVVSVVSSVVSSSVSVVVVVVD

Solvent-accessible surface area (backbone atoms only — not comparable to full-atom values): 11145 Å² total; per-residue (Å²): 114,48,80,74,49,72,50,74,51,65,42,91,88,78,67,49,43,35,35,43,34,42,25,46,24,70,71,44,19,73,71,36,25,38,38,37,38,38,38,24,32,40,56,63,51,100,92,41,80,55,48,76,50,51,36,38,38,40,35,35,65,88,78,27,31,40,35,36,29,43,86,89,38,80,52,46,75,42,77,68,50,73,65,73,62,53,64,73,59,60,85,80,58,97,74,90,72,84,60,69,64,60,50,45,53,50,50,50,46,44,66,70,39,99,44,94,79,20,62,64,42,49,51,43,58,40,53,70,70,44,92,66,92,46,68,56,50,52,31,35,44,52,28,41,49,56,50,47,51,56,48,49,54,52,36,45,64,80,41,62,86,52,94,42,60,55,57,34,25,47,50,36,53,50,47,49,61,75,40,42,69,62,42,50,55,50,20,52,54,48,18,54,52,44,45,64,55,66,74,77,115